Protein AF-A0A7C4FIQ8-F1 (afdb_monomer_lite)

pLDDT: mean 88.49, std 9.04, range [54.47, 97.31]

Radius of gyration: 36.63 Å; chains: 1; bounding box: 101×33×90 Å

Structure (mmCIF, N/CA/C/O backbone):
data_AF-A0A7C4FIQ8-F1
#
_entry.id   AF-A0A7C4FIQ8-F1
#
loop_
_atom_site.group_PDB
_atom_site.id
_atom_site.type_symbol
_atom_site.label_atom_id
_atom_site.label_alt_id
_atom_site.label_comp_id
_atom_site.label_asym_id
_atom_site.label_entity_id
_atom_site.label_seq_id
_atom_site.pdbx_PDB_ins_code
_atom_site.Cartn_x
_atom_site.Cartn_y
_atom_site.Cartn_z
_atom_site.occupancy
_atom_site.B_iso_or_equiv
_atom_site.auth_seq_id
_atom_site.auth_comp_id
_atom_site.auth_asym_id
_atom_site.auth_atom_id
_atom_site.pdbx_PDB_model_num
ATOM 1 N N . MET A 1 1 ? 82.466 5.456 -63.373 1.00 59.75 1 MET A N 1
ATOM 2 C CA . MET A 1 1 ? 81.126 5.002 -63.806 1.00 59.75 1 MET A CA 1
ATOM 3 C C . MET A 1 1 ? 80.548 3.978 -62.829 1.00 59.75 1 MET A C 1
ATOM 5 O O . MET A 1 1 ? 79.437 4.195 -62.375 1.00 59.75 1 MET A O 1
ATOM 9 N N . GLU A 1 2 ? 81.301 2.956 -62.400 1.00 67.25 2 GLU A N 1
ATOM 10 C CA . GLU A 1 2 ? 80.763 1.874 -61.543 1.00 67.25 2 GLU A CA 1
ATOM 11 C C . GLU A 1 2 ? 80.396 2.264 -60.096 1.00 67.25 2 GLU A C 1
ATOM 13 O O . GLU A 1 2 ? 79.396 1.792 -59.561 1.00 67.25 2 GLU A O 1
ATOM 18 N N . LEU A 1 3 ? 81.139 3.180 -59.464 1.00 71.50 3 LEU A N 1
ATOM 19 C CA . LEU A 1 3 ? 80.820 3.678 -58.113 1.00 71.50 3 LEU A CA 1
ATOM 20 C C . LEU A 1 3 ? 79.486 4.439 -58.065 1.00 71.50 3 LEU A C 1
ATOM 22 O O . LEU A 1 3 ? 78.728 4.313 -57.109 1.00 71.50 3 LEU A O 1
ATOM 26 N N . LEU A 1 4 ? 79.177 5.200 -59.116 1.00 76.44 4 LEU A N 1
ATOM 27 C CA . LEU A 1 4 ? 77.965 6.020 -59.203 1.00 76.44 4 LEU A CA 1
ATOM 28 C C . LEU A 1 4 ? 76.718 5.144 -59.386 1.00 76.44 4 LEU A C 1
ATOM 30 O O . LEU A 1 4 ? 75.696 5.395 -58.752 1.00 76.44 4 LEU A O 1
ATOM 34 N N . SER A 1 5 ? 76.828 4.062 -60.166 1.00 78.25 5 SER A N 1
ATOM 35 C CA . SER A 1 5 ? 75.778 3.043 -60.272 1.00 78.25 5 SER A CA 1
ATOM 36 C C . SER A 1 5 ? 75.563 2.271 -58.968 1.00 78.25 5 SER A C 1
ATOM 38 O O . SER A 1 5 ? 74.426 1.937 -58.650 1.00 78.25 5 SER A O 1
ATOM 40 N N . LEU A 1 6 ? 76.621 2.033 -58.185 1.00 82.75 6 LEU A N 1
ATOM 41 C CA . LEU A 1 6 ? 76.530 1.323 -56.905 1.00 82.75 6 LEU A CA 1
ATOM 42 C C . LEU A 1 6 ? 75.809 2.164 -55.840 1.00 82.75 6 LEU A C 1
ATOM 44 O O . LEU A 1 6 ? 74.923 1.660 -55.153 1.00 82.75 6 LEU A O 1
ATOM 48 N N . TRP A 1 7 ? 76.108 3.465 -55.766 1.00 85.62 7 TRP A N 1
ATOM 49 C CA . TRP A 1 7 ? 75.399 4.397 -54.882 1.00 85.62 7 TRP A CA 1
ATOM 50 C C . TRP A 1 7 ? 73.933 4.600 -55.284 1.00 85.62 7 TRP A C 1
ATOM 52 O O . TRP A 1 7 ? 73.063 4.621 -54.414 1.00 85.62 7 TRP A O 1
ATOM 62 N N . LEU A 1 8 ? 73.639 4.685 -56.586 1.00 84.19 8 LEU A N 1
ATOM 63 C CA . LEU A 1 8 ? 72.264 4.740 -57.095 1.00 84.19 8 LEU A CA 1
ATOM 64 C C . LEU A 1 8 ? 71.478 3.472 -56.753 1.00 84.19 8 LEU A C 1
ATOM 66 O O . LEU A 1 8 ? 70.349 3.570 -56.279 1.00 84.19 8 LEU A O 1
ATOM 70 N N . ALA A 1 9 ? 72.080 2.294 -56.931 1.00 82.12 9 ALA A N 1
ATOM 71 C CA . ALA A 1 9 ? 71.453 1.029 -56.565 1.00 82.12 9 ALA A CA 1
ATOM 72 C C . ALA A 1 9 ? 71.163 0.956 -55.056 1.00 82.12 9 ALA A C 1
ATOM 74 O O . ALA A 1 9 ? 70.063 0.574 -54.659 1.00 82.12 9 ALA A O 1
ATOM 75 N N . LEU A 1 10 ? 72.104 1.391 -54.211 1.00 83.88 10 LEU A N 1
ATOM 76 C CA . LEU A 1 10 ? 71.935 1.387 -52.757 1.00 83.88 10 LEU A CA 1
ATOM 77 C C . LEU A 1 10 ? 70.830 2.354 -52.299 1.00 83.88 10 LEU A C 1
ATOM 79 O O . LEU A 1 10 ? 70.000 1.998 -51.463 1.00 83.88 10 LEU A O 1
ATOM 83 N N . ALA A 1 11 ? 70.773 3.553 -52.888 1.00 82.50 11 ALA A N 1
ATOM 84 C CA . ALA A 1 11 ? 69.724 4.533 -52.616 1.00 82.50 11 ALA A CA 1
ATOM 85 C C . ALA A 1 11 ? 68.336 4.024 -53.040 1.00 82.50 11 ALA A C 1
ATOM 87 O O . ALA A 1 11 ? 67.354 4.231 -52.327 1.00 82.50 11 ALA A O 1
ATOM 88 N N . LEU A 1 12 ? 68.255 3.314 -54.169 1.00 83.44 12 LEU A N 1
ATOM 89 C CA . LEU A 1 12 ? 67.002 2.758 -54.679 1.00 83.44 12 LEU A CA 1
ATOM 90 C C . LEU A 1 12 ? 66.492 1.607 -53.797 1.00 83.44 12 LEU A C 1
ATOM 92 O O . LEU A 1 12 ? 65.303 1.549 -53.486 1.00 83.44 12 LEU A O 1
ATOM 96 N N . VAL A 1 13 ? 67.391 0.744 -53.314 1.00 81.25 13 VAL A N 1
ATOM 97 C CA . VAL A 1 13 ? 67.058 -0.320 -52.350 1.00 81.25 13 VAL A CA 1
ATOM 98 C C . VAL A 1 13 ? 66.611 0.267 -51.008 1.00 81.25 13 VAL A C 1
ATOM 100 O O . VAL A 1 13 ? 65.602 -0.174 -50.458 1.00 81.25 13 VAL A O 1
ATOM 103 N N . ALA A 1 14 ? 67.293 1.301 -50.503 1.00 78.88 14 ALA A N 1
ATOM 104 C CA . ALA A 1 14 ? 66.898 1.982 -49.269 1.00 78.88 14 ALA A CA 1
ATOM 105 C C . ALA A 1 14 ? 65.517 2.657 -49.393 1.00 78.88 14 ALA A C 1
ATOM 107 O O . ALA A 1 14 ? 64.686 2.553 -48.487 1.00 78.88 14 ALA A O 1
ATOM 108 N N . ALA A 1 15 ? 65.232 3.293 -50.535 1.00 76.69 15 ALA A N 1
ATOM 109 C CA . ALA A 1 15 ? 63.932 3.902 -50.810 1.00 76.69 15 ALA A CA 1
ATOM 110 C C . ALA A 1 15 ? 62.803 2.858 -50.893 1.00 76.69 15 ALA A C 1
ATOM 112 O O . ALA A 1 15 ? 61.722 3.073 -50.339 1.00 76.69 15 ALA A O 1
ATOM 113 N N . LEU A 1 16 ? 63.059 1.707 -51.525 1.00 75.19 16 LEU A N 1
ATOM 114 C CA . LEU A 1 16 ? 62.105 0.595 -51.592 1.00 75.19 16 LEU A CA 1
ATOM 115 C C . LEU A 1 16 ? 61.852 -0.036 -50.214 1.00 75.19 16 LEU A C 1
ATOM 117 O O . LEU A 1 16 ? 60.702 -0.335 -49.889 1.00 75.19 16 LEU A O 1
ATOM 121 N N . GLY A 1 17 ? 62.889 -0.176 -49.381 1.00 75.06 17 GLY A N 1
ATOM 122 C CA . GLY A 1 17 ? 62.763 -0.665 -48.004 1.00 75.06 17 GLY A CA 1
ATOM 123 C C . GLY A 1 17 ? 61.869 0.230 -47.140 1.00 75.06 17 GLY A C 1
ATOM 124 O O . GLY A 1 17 ? 60.917 -0.248 -46.521 1.00 75.06 17 GLY A O 1
ATOM 125 N N . LEU A 1 18 ? 62.094 1.549 -47.179 1.00 72.50 18 LEU A N 1
ATOM 126 C CA . LEU A 1 18 ? 61.282 2.527 -46.442 1.00 72.50 18 LEU A CA 1
ATOM 127 C C . LEU A 1 18 ? 59.826 2.586 -46.933 1.00 72.50 18 LEU A C 1
ATOM 129 O O . LEU A 1 18 ? 58.900 2.758 -46.135 1.00 72.50 18 LEU A O 1
ATOM 133 N N . ALA A 1 19 ? 59.597 2.428 -48.240 1.00 71.81 19 ALA A N 1
ATOM 134 C CA . ALA A 1 19 ? 58.250 2.364 -48.804 1.00 71.81 19 ALA A CA 1
ATOM 135 C C . ALA A 1 19 ? 57.501 1.091 -48.367 1.00 71.81 19 ALA A C 1
ATOM 137 O O . ALA A 1 19 ? 56.308 1.152 -48.049 1.00 71.81 19 ALA A O 1
ATOM 138 N N . ALA A 1 20 ? 58.198 -0.047 -48.291 1.00 72.00 20 ALA A N 1
ATOM 139 C CA . ALA A 1 20 ? 57.626 -1.318 -47.854 1.00 72.00 20 ALA A CA 1
ATOM 140 C C . ALA A 1 20 ? 57.223 -1.300 -46.368 1.00 72.00 20 ALA A C 1
ATOM 142 O O . ALA A 1 20 ? 56.116 -1.730 -46.030 1.00 72.00 20 ALA A O 1
ATOM 143 N N . GLU A 1 21 ? 58.059 -0.742 -45.486 1.00 71.75 21 GLU A N 1
ATOM 144 C CA . GLU A 1 21 ? 57.739 -0.609 -44.057 1.00 71.75 21 GLU A CA 1
ATOM 145 C C . GLU A 1 21 ? 56.546 0.320 -43.811 1.00 71.75 21 GLU A C 1
ATOM 147 O O . GLU A 1 21 ? 55.636 -0.021 -43.048 1.00 71.75 21 GLU A O 1
ATOM 152 N N . ARG A 1 22 ? 56.487 1.459 -44.515 1.00 71.56 22 ARG A N 1
ATOM 153 C CA . ARG A 1 22 ? 55.342 2.382 -44.444 1.00 71.56 22 ARG A CA 1
ATOM 154 C C . ARG A 1 22 ? 54.054 1.735 -44.952 1.00 71.56 22 ARG A C 1
ATOM 156 O O . ARG A 1 22 ? 53.005 1.897 -44.329 1.00 71.56 22 ARG A O 1
ATOM 163 N N . GLY A 1 23 ? 54.129 0.949 -46.027 1.00 76.25 23 GLY A N 1
ATOM 164 C CA . GLY A 1 23 ? 52.995 0.181 -46.543 1.00 76.25 23 GLY A CA 1
ATOM 165 C C . GLY A 1 23 ? 52.504 -0.896 -45.567 1.00 76.25 23 GLY A C 1
ATOM 166 O O . GLY A 1 23 ? 51.297 -1.057 -45.371 1.00 76.25 23 GLY A O 1
ATOM 167 N N . ALA A 1 24 ? 53.419 -1.609 -44.905 1.00 73.56 24 ALA A N 1
ATOM 168 C CA . ALA A 1 24 ? 53.079 -2.619 -43.904 1.00 73.56 24 ALA A CA 1
ATOM 169 C C . ALA A 1 24 ? 52.470 -1.999 -42.633 1.00 73.56 24 ALA A C 1
ATOM 171 O O . ALA A 1 24 ? 51.472 -2.513 -42.115 1.00 73.56 24 ALA A O 1
ATOM 172 N N . ALA A 1 25 ? 53.015 -0.874 -42.160 1.00 75.25 25 ALA A N 1
ATOM 173 C CA . ALA A 1 25 ? 52.487 -0.124 -41.023 1.00 75.25 25 ALA A CA 1
ATOM 174 C C . ALA A 1 25 ? 51.084 0.436 -41.306 1.00 75.25 25 ALA A C 1
ATOM 176 O O . ALA A 1 25 ? 50.183 0.265 -40.483 1.00 75.25 25 ALA A O 1
ATOM 177 N N . ALA A 1 26 ? 50.859 1.006 -42.495 1.00 76.31 26 ALA A N 1
ATOM 178 C CA . ALA A 1 26 ? 49.547 1.498 -42.916 1.00 76.31 26 ALA A CA 1
ATOM 179 C C . ALA A 1 26 ? 48.495 0.377 -42.963 1.00 76.31 26 ALA A C 1
ATOM 181 O O . ALA A 1 26 ? 47.374 0.554 -42.483 1.00 76.31 26 ALA A O 1
ATOM 182 N N . ARG A 1 27 ? 48.861 -0.816 -43.455 1.00 74.19 27 ARG A N 1
ATOM 183 C CA . ARG A 1 27 ? 47.963 -1.984 -43.446 1.00 74.19 27 ARG A CA 1
ATOM 184 C C . ARG A 1 27 ? 47.624 -2.435 -42.025 1.00 74.19 27 ARG A C 1
ATOM 186 O O . ARG A 1 27 ? 46.454 -2.684 -41.744 1.00 74.19 27 ARG A O 1
ATOM 193 N N . ARG A 1 28 ? 48.603 -2.500 -41.117 1.00 78.69 28 ARG A N 1
ATOM 194 C CA . ARG A 1 28 ? 48.365 -2.856 -39.704 1.00 78.69 28 ARG A CA 1
ATOM 195 C C . ARG A 1 28 ? 47.461 -1.842 -39.000 1.00 78.69 28 ARG A C 1
ATOM 197 O O . ARG A 1 28 ? 46.539 -2.252 -38.302 1.00 78.69 28 ARG A O 1
ATOM 204 N N . LEU A 1 29 ? 47.675 -0.545 -39.231 1.00 80.31 29 LEU A N 1
ATOM 205 C CA . LEU A 1 29 ? 46.809 0.513 -38.701 1.00 80.31 29 LEU A CA 1
ATOM 206 C C . LEU A 1 29 ? 45.388 0.424 -39.260 1.00 80.31 29 LEU A C 1
ATOM 208 O O . LEU A 1 29 ? 44.435 0.542 -38.501 1.00 80.31 29 LEU A O 1
ATOM 212 N N . SER A 1 30 ? 45.232 0.155 -40.560 1.00 82.44 30 SER A N 1
ATOM 213 C CA . SER A 1 30 ? 43.906 0.005 -41.171 1.00 82.44 30 SER A CA 1
ATOM 214 C C . SER A 1 30 ? 43.128 -1.200 -40.630 1.00 82.44 30 SER A C 1
ATOM 216 O O . SER A 1 30 ? 41.917 -1.104 -40.461 1.00 82.44 30 SER A O 1
ATOM 218 N N . ARG A 1 31 ? 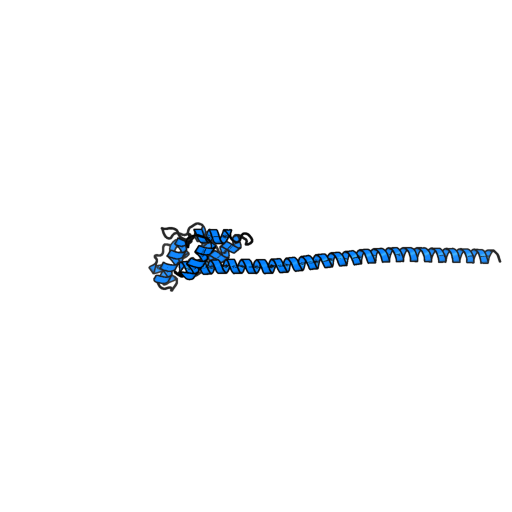43.812 -2.308 -40.300 1.00 82.25 31 ARG A N 1
ATOM 219 C CA . ARG A 1 31 ? 43.190 -3.477 -39.657 1.00 82.25 31 ARG A CA 1
ATOM 220 C C . ARG A 1 31 ? 42.733 -3.167 -38.238 1.00 82.25 31 ARG A C 1
ATOM 222 O O . ARG A 1 31 ? 41.565 -3.364 -37.947 1.00 82.25 31 ARG A O 1
ATOM 229 N N . ARG A 1 32 ? 43.604 -2.575 -37.413 1.00 81.19 32 ARG A N 1
ATOM 230 C CA . ARG A 1 32 ? 43.242 -2.150 -36.049 1.00 81.19 32 ARG A CA 1
ATOM 231 C C . ARG A 1 32 ? 42.110 -1.131 -36.038 1.00 81.19 32 ARG A C 1
ATOM 233 O O . ARG A 1 32 ? 41.256 -1.182 -35.168 1.00 81.19 32 ARG A O 1
ATOM 240 N N . LYS A 1 33 ? 42.092 -0.211 -37.008 1.00 87.00 33 LYS A N 1
ATOM 241 C CA . LYS A 1 33 ? 40.998 0.751 -37.157 1.00 87.00 33 LYS A CA 1
ATOM 242 C C . LYS A 1 33 ? 39.673 0.039 -37.441 1.00 87.00 33 LYS A C 1
ATOM 244 O O . LYS A 1 33 ? 38.686 0.381 -36.813 1.00 87.00 33 LYS A O 1
ATOM 249 N N . ARG A 1 34 ? 39.668 -0.960 -38.331 1.00 86.81 34 ARG A N 1
ATOM 250 C CA . ARG A 1 34 ? 38.469 -1.765 -38.615 1.00 86.81 34 ARG A CA 1
ATOM 251 C C . ARG A 1 34 ? 38.024 -2.596 -37.415 1.00 86.81 34 ARG A C 1
ATOM 253 O O . ARG A 1 34 ? 36.845 -2.583 -37.109 1.00 86.81 34 ARG A O 1
ATOM 260 N N . GLU A 1 35 ? 38.952 -3.252 -36.721 1.00 89.62 35 GLU A N 1
ATOM 261 C CA . GLU A 1 35 ? 38.654 -4.013 -35.496 1.00 89.62 35 GLU A CA 1
ATOM 262 C C . GLU A 1 35 ? 38.021 -3.109 -34.426 1.00 89.62 35 GLU A C 1
ATOM 264 O O . GLU A 1 35 ? 36.985 -3.445 -33.865 1.00 89.62 35 GLU A O 1
ATOM 269 N N . LEU A 1 36 ? 38.578 -1.912 -34.214 1.00 85.62 36 LEU A N 1
ATOM 270 C CA . LEU A 1 36 ? 38.017 -0.932 -33.282 1.00 85.62 36 LEU A CA 1
ATOM 271 C C . LEU A 1 36 ? 36.657 -0.386 -33.741 1.00 85.62 36 LEU A C 1
ATOM 273 O O . LEU A 1 36 ? 35.780 -0.169 -32.912 1.00 85.62 36 LEU A O 1
ATOM 277 N N . GLU A 1 37 ? 36.458 -0.152 -35.040 1.00 90.06 37 GLU A N 1
ATOM 278 C CA . GLU A 1 37 ? 35.159 0.267 -35.585 1.00 90.06 37 GLU A CA 1
ATOM 279 C C . GLU A 1 37 ? 34.093 -0.830 -35.414 1.00 90.06 37 GLU A C 1
ATOM 281 O O . GLU A 1 37 ? 32.947 -0.520 -35.087 1.00 90.06 37 GLU A O 1
ATOM 286 N N . GLU A 1 38 ? 34.465 -2.101 -35.581 1.00 91.06 38 GLU A N 1
ATOM 287 C CA . GLU A 1 38 ? 33.591 -3.253 -35.341 1.00 91.06 38 GLU A CA 1
ATOM 288 C C . GLU A 1 38 ? 33.256 -3.416 -33.852 1.00 91.06 38 GLU A C 1
ATOM 290 O O . GLU A 1 38 ? 32.088 -3.605 -33.516 1.00 91.06 38 GLU A O 1
ATOM 295 N N . GLU A 1 39 ? 34.232 -3.266 -32.953 1.00 87.75 39 GLU A N 1
ATOM 296 C CA . GLU A 1 39 ? 34.000 -3.300 -31.503 1.00 87.75 39 GLU A CA 1
ATOM 297 C C . GLU A 1 39 ? 33.101 -2.154 -31.036 1.00 87.75 39 GLU A C 1
ATOM 299 O O . GLU A 1 39 ? 32.156 -2.382 -30.282 1.00 87.75 39 GLU A O 1
ATOM 304 N N . VAL A 1 40 ? 33.344 -0.926 -31.507 1.00 87.44 40 VAL A N 1
ATOM 305 C CA . VAL A 1 40 ? 32.489 0.226 -31.185 1.00 87.44 40 VAL A CA 1
ATOM 306 C C . VAL A 1 40 ? 31.070 -0.017 -31.682 1.00 87.44 40 VAL A C 1
ATOM 308 O O . VAL A 1 40 ? 30.119 0.236 -30.945 1.00 87.44 40 VAL A O 1
ATOM 311 N N . ARG A 1 41 ? 30.909 -0.557 -32.894 1.00 89.62 41 ARG A N 1
ATOM 312 C CA . ARG A 1 41 ? 29.590 -0.879 -33.440 1.00 89.62 41 ARG A CA 1
ATOM 313 C C . ARG A 1 41 ? 28.880 -1.956 -32.618 1.00 89.62 41 ARG A C 1
ATOM 315 O O . ARG A 1 41 ? 27.724 -1.760 -32.256 1.00 89.62 41 ARG A O 1
ATOM 322 N N . ALA A 1 42 ? 29.573 -3.035 -32.260 1.00 89.38 42 ALA A N 1
ATOM 323 C CA . ALA A 1 42 ? 29.020 -4.098 -31.424 1.00 89.38 42 ALA A CA 1
ATOM 324 C C . ALA A 1 42 ? 28.626 -3.589 -30.026 1.00 89.38 42 ALA A C 1
ATOM 326 O O . ALA A 1 42 ? 27.556 -3.924 -29.518 1.00 89.38 42 ALA A O 1
ATOM 327 N N . LEU A 1 43 ? 29.455 -2.737 -29.415 1.00 84.88 43 LEU A N 1
ATOM 328 C CA . LEU A 1 43 ? 29.161 -2.116 -28.122 1.00 84.88 43 LEU A CA 1
ATOM 329 C C . LEU A 1 43 ? 27.981 -1.142 -28.207 1.00 84.88 43 LEU A C 1
ATOM 331 O O . LEU A 1 43 ? 27.154 -1.118 -27.296 1.00 84.88 43 LEU A O 1
ATOM 335 N N . SER A 1 44 ? 27.868 -0.366 -29.286 1.00 85.88 44 SER A N 1
ATOM 336 C CA . SER A 1 44 ? 26.716 0.508 -29.525 1.00 85.88 44 SER A CA 1
ATOM 337 C C . SER A 1 44 ? 25.423 -0.288 -29.687 1.00 85.88 44 SER A C 1
ATOM 339 O O . SER A 1 44 ? 24.439 0.046 -29.032 1.00 85.88 44 SER A O 1
ATOM 341 N N . GLU A 1 45 ? 25.435 -1.368 -30.471 1.00 88.12 45 GLU A N 1
ATOM 342 C CA . GLU A 1 45 ? 24.277 -2.254 -30.651 1.00 88.12 45 GLU A CA 1
ATOM 343 C C . GLU A 1 45 ? 23.871 -2.917 -29.320 1.00 88.12 45 GLU A C 1
ATOM 345 O O . GLU A 1 45 ? 22.694 -2.922 -28.954 1.00 88.12 45 GLU A O 1
ATOM 350 N N . MET A 1 46 ? 24.838 -3.393 -28.525 1.00 83.12 46 MET A N 1
ATOM 351 C CA . MET A 1 46 ? 24.568 -3.926 -27.183 1.00 83.12 46 MET A CA 1
ATOM 352 C C . MET A 1 46 ? 23.983 -2.873 -26.236 1.00 83.12 46 MET A C 1
ATOM 354 O O . MET A 1 46 ? 23.062 -3.174 -25.474 1.00 83.12 46 MET A O 1
ATOM 358 N N . ASN A 1 47 ? 24.501 -1.645 -26.265 1.00 80.06 47 ASN A N 1
ATOM 359 C CA . ASN A 1 47 ? 24.014 -0.566 -25.412 1.00 80.06 47 ASN A CA 1
ATOM 360 C C . ASN A 1 47 ? 22.587 -0.146 -25.801 1.00 80.06 47 ASN A C 1
ATOM 362 O O . ASN A 1 47 ? 21.740 0.049 -24.931 1.00 80.06 47 ASN A O 1
ATOM 366 N N . GLU A 1 48 ? 22.281 -0.090 -27.097 1.00 85.31 48 GLU A N 1
ATOM 367 C CA . GLU A 1 48 ? 20.934 0.192 -27.599 1.00 85.31 48 GLU A CA 1
ATOM 368 C C . GLU A 1 48 ? 19.940 -0.905 -27.185 1.00 85.31 48 GLU A C 1
ATOM 370 O O . GLU A 1 48 ? 18.882 -0.605 -26.627 1.00 85.31 48 GLU A O 1
ATOM 375 N N . MET A 1 49 ? 20.324 -2.181 -27.310 1.00 84.19 49 MET A N 1
ATOM 376 C CA . MET A 1 49 ? 19.522 -3.309 -26.821 1.00 84.19 49 MET A CA 1
ATOM 377 C C . MET A 1 49 ? 19.299 -3.266 -25.302 1.00 84.19 49 MET A C 1
ATOM 379 O O . MET A 1 49 ? 18.206 -3.577 -24.818 1.00 84.19 49 MET A O 1
ATOM 383 N N . LEU A 1 50 ? 20.319 -2.910 -24.517 1.00 77.00 50 LEU A N 1
ATOM 384 C CA . LEU A 1 50 ? 20.193 -2.771 -23.063 1.00 77.00 50 LEU A CA 1
ATOM 385 C C . LEU A 1 50 ? 19.281 -1.600 -22.694 1.00 77.00 50 LEU A C 1
ATOM 387 O O . LEU A 1 50 ? 18.416 -1.756 -21.833 1.00 77.00 50 LEU A O 1
ATOM 391 N N . SER A 1 51 ? 19.428 -0.463 -23.372 1.00 75.88 51 SER A N 1
ATOM 392 C CA . SER A 1 51 ? 18.595 0.725 -23.183 1.00 75.88 51 SER A CA 1
ATOM 393 C C . SER A 1 51 ? 17.123 0.442 -23.499 1.00 75.88 51 SER A C 1
ATOM 395 O O . SER A 1 51 ? 16.230 0.779 -22.713 1.00 75.88 51 SER A O 1
ATOM 397 N N . GLU A 1 52 ? 16.850 -0.276 -24.590 1.00 80.75 52 GLU A N 1
ATOM 398 C CA . GLU A 1 52 ? 15.493 -0.670 -24.962 1.00 80.75 52 GLU A CA 1
ATOM 399 C C . GLU A 1 52 ? 14.889 -1.647 -23.938 1.00 80.75 52 GLU A C 1
ATOM 401 O O . GLU A 1 52 ? 13.742 -1.493 -23.505 1.00 80.75 52 GLU A O 1
ATOM 406 N N . ASN A 1 53 ? 15.674 -2.626 -23.478 1.00 72.25 53 ASN A N 1
ATOM 407 C CA . ASN A 1 53 ? 15.237 -3.568 -22.448 1.00 72.25 53 ASN A CA 1
ATOM 408 C C . ASN A 1 53 ? 14.983 -2.888 -21.097 1.00 72.25 53 ASN A C 1
ATOM 410 O O . ASN A 1 53 ? 14.005 -3.222 -20.421 1.00 72.25 53 ASN A O 1
ATOM 414 N N . LEU A 1 54 ? 15.819 -1.922 -20.710 1.00 68.25 54 LEU A N 1
ATOM 415 C CA . LEU A 1 54 ? 15.618 -1.109 -19.512 1.00 68.25 54 LEU A CA 1
ATOM 416 C C . LEU A 1 54 ? 14.341 -0.278 -19.629 1.00 68.25 54 LEU A C 1
ATOM 418 O O . LEU A 1 54 ? 13.507 -0.341 -18.731 1.00 68.25 54 LEU A O 1
ATOM 422 N N . SER A 1 55 ? 14.127 0.394 -20.759 1.00 67.75 55 SER A N 1
ATOM 423 C CA . SER A 1 55 ? 12.919 1.187 -21.022 1.00 67.75 55 SER A CA 1
ATOM 424 C C . SER A 1 55 ? 11.647 0.339 -20.925 1.00 67.75 55 SER A C 1
ATOM 426 O O . SER A 1 55 ? 10.699 0.690 -20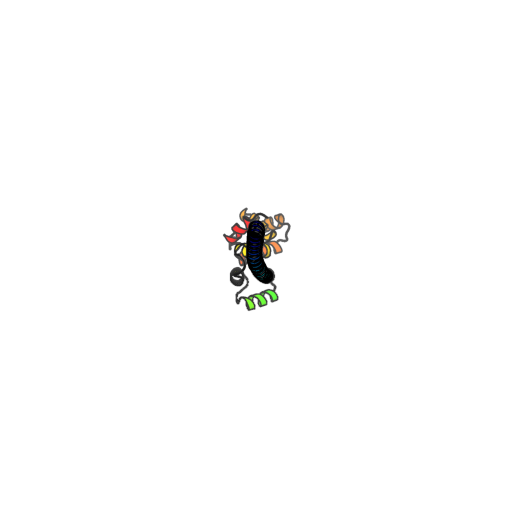.219 1.00 67.75 55 SER A O 1
ATOM 428 N N . ARG A 1 56 ? 11.641 -0.850 -21.546 1.00 70.88 56 ARG A N 1
ATOM 429 C CA . ARG A 1 56 ? 10.518 -1.800 -21.449 1.00 70.88 56 ARG A CA 1
ATOM 430 C C . ARG A 1 56 ? 10.307 -2.308 -20.020 1.00 70.88 56 ARG A C 1
ATOM 432 O O . ARG A 1 56 ? 9.165 -2.502 -19.600 1.00 70.88 56 ARG A O 1
ATOM 439 N N . LYS A 1 57 ? 11.384 -2.552 -19.268 1.00 69.12 57 LYS A N 1
ATOM 440 C CA . LYS A 1 57 ? 11.317 -3.018 -17.874 1.00 69.12 57 LYS A CA 1
ATOM 441 C C . LYS A 1 57 ? 10.776 -1.932 -16.942 1.00 69.12 57 LYS A C 1
ATOM 443 O O . LYS A 1 57 ? 9.948 -2.251 -16.092 1.00 69.12 57 LYS A O 1
ATOM 448 N N . VAL A 1 58 ? 11.188 -0.679 -17.132 1.00 66.88 58 VAL A N 1
ATOM 449 C CA . VAL A 1 58 ? 10.681 0.484 -16.388 1.00 66.88 58 VAL A CA 1
ATOM 450 C C . VAL A 1 58 ? 9.184 0.661 -16.644 1.00 66.88 58 VAL A C 1
ATOM 452 O O . VAL A 1 58 ? 8.412 0.624 -15.689 1.00 66.88 58 VAL A O 1
ATOM 455 N N . GLY A 1 59 ? 8.745 0.688 -17.908 1.00 68.69 59 GLY A N 1
ATOM 456 C CA . GLY A 1 59 ? 7.317 0.822 -18.233 1.00 68.69 59 GLY A CA 1
ATOM 457 C C . GLY A 1 59 ? 6.447 -0.321 -17.685 1.00 68.69 59 GLY A C 1
ATOM 458 O O . GLY A 1 59 ? 5.341 -0.097 -17.194 1.00 68.69 59 GLY A O 1
ATOM 459 N N . ARG A 1 60 ? 6.954 -1.565 -17.681 1.00 71.50 60 ARG A N 1
ATOM 460 C CA . ARG A 1 60 ? 6.261 -2.696 -17.030 1.00 71.50 60 ARG A CA 1
ATOM 461 C C . ARG A 1 60 ? 6.192 -2.539 -15.510 1.00 71.50 60 ARG A C 1
ATOM 463 O O . ARG A 1 60 ? 5.168 -2.872 -14.920 1.00 71.50 60 ARG A O 1
ATOM 470 N N . SER A 1 61 ? 7.257 -2.047 -14.880 1.00 72.75 61 SER A N 1
ATOM 471 C CA . SER A 1 61 ? 7.299 -1.818 -13.432 1.00 72.75 61 SER A CA 1
ATOM 472 C C . SER A 1 61 ? 6.302 -0.745 -12.994 1.00 72.75 61 SER A C 1
ATOM 474 O O . SER A 1 61 ? 5.629 -0.923 -11.980 1.00 72.75 61 SER A O 1
ATOM 476 N N . GLU A 1 62 ? 6.160 0.333 -13.768 1.00 79.06 62 GLU A N 1
ATOM 477 C CA . GLU A 1 62 ? 5.165 1.384 -13.518 1.00 79.06 62 GLU A CA 1
ATOM 478 C C . GLU A 1 62 ? 3.733 0.849 -13.622 1.00 79.06 62 GLU A C 1
ATOM 480 O O . GLU A 1 62 ? 2.908 1.113 -12.747 1.00 79.06 62 GLU A O 1
ATOM 485 N N . GLY A 1 63 ? 3.448 0.024 -14.636 1.00 87.38 63 GLY A N 1
ATOM 486 C CA . GLY A 1 63 ? 2.140 -0.618 -14.785 1.00 87.38 63 GLY A CA 1
ATOM 487 C C . GLY A 1 63 ? 1.783 -1.522 -13.600 1.00 87.38 63 GLY A C 1
ATOM 488 O O . GLY A 1 63 ? 0.668 -1.460 -13.082 1.00 87.38 63 GLY A O 1
ATOM 489 N N . VAL A 1 64 ? 2.747 -2.317 -13.126 1.00 91.06 64 VAL A N 1
ATOM 490 C CA . VAL A 1 64 ? 2.566 -3.192 -11.958 1.00 91.06 64 VAL A CA 1
ATOM 491 C C . VAL A 1 64 ? 2.340 -2.385 -10.678 1.00 91.06 64 VAL A C 1
ATOM 493 O O . VAL A 1 64 ? 1.458 -2.718 -9.885 1.00 91.06 64 VAL A O 1
ATOM 496 N N . LEU A 1 65 ? 3.109 -1.313 -10.477 1.00 91.25 65 LEU A N 1
ATOM 497 C CA . LEU A 1 65 ? 2.947 -0.417 -9.336 1.00 91.25 65 LEU A CA 1
ATOM 498 C C . LEU A 1 65 ? 1.559 0.238 -9.330 1.00 91.25 65 LEU A C 1
ATOM 500 O O . LEU A 1 65 ? 0.886 0.244 -8.299 1.00 91.25 65 LEU A O 1
ATOM 504 N N . ALA A 1 66 ? 1.108 0.737 -10.481 1.00 92.19 66 ALA A N 1
ATOM 505 C CA . ALA A 1 66 ? -0.204 1.359 -10.622 1.00 92.19 66 ALA A CA 1
ATOM 506 C C . ALA A 1 66 ? -1.348 0.372 -10.338 1.00 92.19 66 ALA A C 1
ATOM 508 O O . ALA A 1 66 ? -2.336 0.736 -9.699 1.00 92.19 66 ALA A O 1
ATOM 509 N N . GLU A 1 67 ? -1.226 -0.884 -10.780 1.00 95.12 67 GLU A N 1
ATOM 510 C CA . GLU A 1 67 ? -2.228 -1.912 -10.485 1.00 95.12 67 GLU A CA 1
ATOM 511 C C . GLU A 1 67 ? -2.267 -2.258 -8.991 1.00 95.12 67 GLU A C 1
ATOM 513 O O . GLU A 1 67 ? -3.349 -2.341 -8.405 1.00 95.12 67 GLU A O 1
ATOM 518 N N . PHE A 1 68 ? -1.098 -2.377 -8.356 1.00 96.44 68 PHE A N 1
ATOM 519 C CA . PHE A 1 68 ? -0.988 -2.604 -6.917 1.00 96.44 68 PHE A CA 1
ATOM 520 C C . PHE A 1 68 ? -1.641 -1.478 -6.104 1.00 96.44 68 PHE A C 1
ATOM 522 O O . PHE A 1 68 ? -2.484 -1.753 -5.249 1.00 96.44 68 PHE A O 1
ATOM 529 N N . VAL A 1 69 ? -1.320 -0.216 -6.409 1.00 96.31 69 VAL A N 1
ATOM 530 C CA . VAL A 1 69 ? -1.933 0.961 -5.767 1.00 96.31 69 VAL A CA 1
ATOM 531 C C . VAL A 1 69 ? -3.450 0.944 -5.947 1.00 96.31 69 VAL A C 1
ATOM 533 O O . VAL A 1 69 ? -4.191 1.095 -4.977 1.00 96.31 69 VAL A O 1
ATOM 536 N N . ARG A 1 70 ? -3.929 0.660 -7.161 1.00 96.81 70 ARG A N 1
ATOM 537 C CA . ARG A 1 70 ? -5.365 0.585 -7.453 1.00 96.81 70 ARG A CA 1
ATOM 538 C C . ARG A 1 70 ? -6.071 -0.496 -6.632 1.00 96.81 70 ARG A C 1
ATOM 540 O O . ARG A 1 70 ? -7.217 -0.307 -6.226 1.00 96.81 70 ARG A O 1
ATOM 547 N N . ASP A 1 71 ? -5.424 -1.629 -6.375 1.00 97.19 71 ASP A N 1
ATOM 548 C CA . ASP A 1 71 ? -6.002 -2.673 -5.526 1.00 97.19 71 ASP A CA 1
ATOM 549 C C . ASP A 1 71 ? -6.013 -2.290 -4.041 1.00 97.19 71 ASP A C 1
ATOM 551 O O . ASP A 1 71 ? -6.989 -2.600 -3.355 1.00 97.19 71 ASP A O 1
ATOM 555 N N . LEU A 1 72 ? -5.013 -1.544 -3.557 1.00 97.31 72 LEU A N 1
ATOM 556 C CA . LEU A 1 72 ? -5.038 -0.953 -2.212 1.00 97.31 72 LEU A CA 1
ATOM 557 C C . LEU A 1 72 ? -6.161 0.087 -2.064 1.00 97.31 72 LEU A C 1
ATOM 559 O O . LEU A 1 72 ? -6.897 0.072 -1.078 1.00 97.31 72 LEU A O 1
ATOM 563 N N . GLU A 1 73 ? -6.363 0.949 -3.059 1.00 96.56 73 GLU A N 1
ATOM 564 C CA . GLU A 1 73 ? -7.457 1.929 -3.063 1.00 96.56 73 GLU A CA 1
ATOM 565 C C . GLU A 1 73 ? -8.836 1.264 -3.106 1.00 96.56 73 GLU A C 1
ATOM 567 O O . GLU A 1 73 ? -9.767 1.678 -2.403 1.00 96.56 73 GLU A O 1
ATOM 572 N N . ARG A 1 74 ? -8.974 0.198 -3.904 1.00 97.00 74 ARG A N 1
ATOM 573 C CA . ARG A 1 74 ? -10.183 -0.632 -3.918 1.00 97.00 74 ARG A CA 1
ATOM 574 C C . ARG A 1 74 ? -10.400 -1.283 -2.566 1.00 97.00 74 ARG A C 1
ATOM 576 O O . ARG A 1 74 ? -11.542 -1.324 -2.121 1.00 97.00 74 ARG A O 1
ATOM 583 N N . LEU A 1 75 ? -9.342 -1.762 -1.911 1.00 96.62 75 LEU A N 1
ATOM 584 C CA . LEU A 1 75 ? -9.442 -2.372 -0.589 1.00 96.62 75 LEU A CA 1
ATOM 585 C C . LEU A 1 75 ? -9.934 -1.342 0.427 1.00 96.62 75 LEU A C 1
ATOM 587 O O . LEU A 1 75 ? -10.917 -1.591 1.119 1.00 96.62 75 LEU A O 1
ATOM 591 N N . ARG A 1 76 ? -9.330 -0.149 0.449 1.00 94.38 76 ARG A N 1
ATOM 592 C CA . ARG A 1 76 ? -9.768 0.977 1.286 1.00 94.38 76 ARG A CA 1
ATOM 593 C C . ARG A 1 76 ? -11.249 1.298 1.083 1.00 94.38 76 ARG A C 1
ATOM 595 O O . ARG A 1 76 ? -11.997 1.442 2.048 1.00 94.38 76 ARG A O 1
ATOM 602 N N . THR A 1 77 ? -11.667 1.386 -0.176 1.00 94.19 77 THR A N 1
ATOM 603 C CA . THR A 1 77 ? -13.042 1.727 -0.566 1.00 94.19 77 THR A CA 1
ATOM 604 C C . THR A 1 77 ? -14.029 0.598 -0.250 1.00 94.19 77 THR A C 1
ATOM 606 O O . THR A 1 77 ? -15.153 0.861 0.173 1.00 94.19 77 THR A O 1
ATOM 609 N N . ALA A 1 78 ? -13.616 -0.663 -0.385 1.00 95.12 78 ALA A N 1
ATOM 610 C CA . ALA A 1 78 ? -14.415 -1.822 0.004 1.00 95.12 78 ALA A CA 1
ATOM 611 C C . ALA A 1 78 ? -14.632 -1.870 1.524 1.00 95.12 78 ALA A C 1
ATOM 613 O O . ALA A 1 78 ? -15.755 -2.078 1.969 1.00 95.12 78 ALA A O 1
ATOM 614 N N . ILE A 1 79 ? -13.597 -1.585 2.325 1.00 93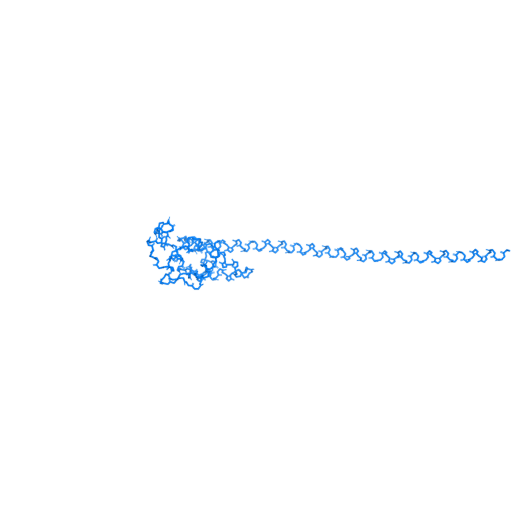.44 79 ILE A N 1
ATOM 615 C CA . ILE A 1 79 ? -13.716 -1.506 3.793 1.00 93.44 79 ILE A CA 1
ATOM 616 C C . ILE A 1 79 ? -14.657 -0.374 4.218 1.00 93.44 79 ILE A C 1
ATOM 618 O O . ILE A 1 79 ? -15.376 -0.502 5.204 1.00 93.44 79 ILE A O 1
ATOM 622 N N . ALA A 1 80 ? -14.689 0.720 3.455 1.00 89.88 80 ALA A N 1
ATOM 623 C CA . ALA A 1 80 ? -15.646 1.805 3.654 1.00 89.88 80 ALA A CA 1
ATOM 624 C C . ALA A 1 80 ? -17.095 1.442 3.249 1.00 89.88 80 ALA A C 1
ATOM 626 O O . ALA A 1 80 ? -17.982 2.278 3.394 1.00 89.88 80 ALA A O 1
ATOM 627 N N . GLY A 1 81 ? -17.350 0.221 2.761 1.00 91.44 81 GLY A N 1
ATOM 628 C CA . GLY A 1 81 ? -18.689 -0.290 2.447 1.00 91.44 81 GLY A CA 1
ATOM 629 C C . GLY A 1 81 ? -19.039 -0.339 0.957 1.00 91.44 81 GLY A C 1
ATOM 630 O O . GLY A 1 81 ? -20.192 -0.586 0.608 1.00 91.44 81 GLY A O 1
ATOM 631 N N . SER A 1 82 ? -18.084 -0.115 0.047 1.00 94.12 82 SER A N 1
ATOM 632 C CA . SER A 1 82 ? -18.360 -0.220 -1.391 1.00 94.12 82 SER A CA 1
ATOM 633 C C . SER A 1 82 ? -18.493 -1.673 -1.848 1.00 94.12 82 SER A C 1
ATOM 635 O O . SER A 1 82 ? -17.499 -2.355 -2.117 1.00 94.12 82 SER A O 1
ATOM 637 N N . GLY A 1 83 ? -19.737 -2.115 -2.046 1.00 93.44 83 GLY A N 1
ATOM 638 C CA . GLY A 1 83 ? -20.041 -3.455 -2.557 1.00 93.44 83 GLY A CA 1
ATOM 639 C C . GLY A 1 83 ? -19.504 -3.725 -3.972 1.00 93.44 83 GLY A C 1
ATOM 640 O O . GLY A 1 83 ? -19.275 -4.877 -4.337 1.00 93.44 83 GLY A O 1
ATOM 641 N N . VAL A 1 84 ? -19.262 -2.687 -4.785 1.00 95.69 84 VAL A N 1
ATOM 642 C CA . VAL A 1 84 ? -18.654 -2.842 -6.122 1.00 95.69 84 VAL A CA 1
ATOM 643 C C . VAL A 1 84 ? -17.175 -3.203 -5.995 1.00 95.69 84 VAL A C 1
ATOM 645 O O . VAL A 1 84 ? -16.733 -4.196 -6.576 1.00 95.69 84 VAL A O 1
ATOM 648 N N . CYS A 1 85 ? -16.414 -2.434 -5.209 1.00 94.00 85 CYS A N 1
ATOM 649 C CA . CYS A 1 85 ? -14.998 -2.713 -4.963 1.00 94.00 85 CYS A CA 1
ATOM 650 C C . CYS A 1 85 ? -14.814 -4.061 -4.262 1.00 94.00 85 CYS A C 1
ATOM 652 O O . CYS A 1 85 ? -13.935 -4.834 -4.641 1.00 94.00 85 CYS A O 1
ATOM 654 N N . GLU A 1 86 ? -15.690 -4.376 -3.308 1.00 95.75 86 GLU A N 1
AT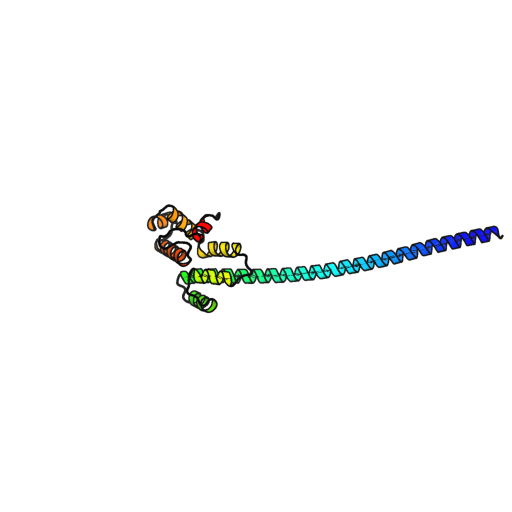OM 655 C CA . GLU A 1 86 ? -15.717 -5.667 -2.631 1.00 95.75 86 GLU A CA 1
ATOM 656 C C . GLU A 1 86 ? -15.907 -6.826 -3.619 1.00 95.75 86 GLU A C 1
ATOM 658 O O . GLU A 1 86 ? -15.099 -7.752 -3.631 1.00 95.75 86 GLU A O 1
ATOM 663 N N . LYS A 1 87 ? -16.911 -6.767 -4.507 1.00 96.12 87 LYS A N 1
ATOM 664 C CA . LYS A 1 87 ? -17.141 -7.805 -5.530 1.00 96.12 87 LYS A CA 1
ATOM 665 C C . LYS A 1 87 ? -15.941 -7.981 -6.461 1.00 96.12 87 LYS A C 1
ATOM 667 O O . LYS A 1 87 ? -15.582 -9.114 -6.782 1.00 96.12 87 LYS A O 1
ATOM 672 N N . ILE A 1 88 ? -15.314 -6.881 -6.886 1.00 96.12 88 ILE A N 1
ATOM 673 C CA . ILE A 1 88 ? -14.122 -6.916 -7.747 1.00 96.12 88 ILE A CA 1
ATOM 674 C C . ILE A 1 88 ? -12.973 -7.638 -7.035 1.00 96.12 88 ILE A C 1
ATOM 676 O O . ILE A 1 88 ? -12.381 -8.558 -7.604 1.00 96.12 88 ILE A O 1
ATOM 680 N N . LEU A 1 89 ? -12.681 -7.265 -5.788 1.00 95.81 89 LEU A N 1
ATOM 681 C CA . LEU A 1 89 ? -11.593 -7.862 -5.017 1.00 95.81 89 LEU A CA 1
ATOM 682 C C . LEU A 1 89 ? -11.875 -9.318 -4.646 1.00 95.81 89 LEU A C 1
ATOM 684 O O . LEU A 1 89 ? -10.992 -10.159 -4.798 1.00 95.81 89 LEU A O 1
ATOM 688 N N . LYS A 1 90 ? -13.109 -9.647 -4.248 1.00 96.06 90 LYS A N 1
ATOM 689 C CA . LYS A 1 90 ? -13.546 -11.030 -4.007 1.00 96.06 90 LYS A CA 1
ATOM 690 C C . LYS A 1 90 ? -13.373 -11.892 -5.250 1.00 96.06 90 LYS A C 1
ATOM 692 O O . LYS A 1 90 ? -12.853 -12.998 -5.159 1.00 96.06 90 LYS A O 1
ATOM 697 N N . LYS A 1 91 ? -13.734 -11.382 -6.431 1.00 96.75 91 LYS A N 1
ATOM 698 C CA . LYS A 1 91 ? -13.535 -12.103 -7.696 1.00 96.75 91 LYS A CA 1
ATOM 699 C C . LYS A 1 91 ? -12.049 -12.309 -8.014 1.00 96.75 91 LYS A C 1
ATOM 701 O O . LYS A 1 91 ? -11.679 -13.400 -8.444 1.00 96.75 91 LYS A O 1
ATOM 706 N N . LYS A 1 92 ? -11.211 -11.286 -7.804 1.00 96.12 92 LYS A N 1
ATOM 707 C CA . LYS A 1 92 ? -9.770 -11.326 -8.117 1.00 96.12 92 LYS A CA 1
ATOM 708 C C . LYS A 1 92 ? -8.984 -12.214 -7.145 1.00 96.12 92 LYS A C 1
ATOM 710 O O . LYS A 1 92 ? -8.175 -13.024 -7.581 1.00 96.12 92 LYS A O 1
ATOM 715 N N . TYR A 1 93 ? -9.245 -12.093 -5.845 1.00 96.31 93 TYR A N 1
ATOM 716 C CA . TYR A 1 93 ? -8.433 -12.704 -4.787 1.00 96.31 93 TYR A CA 1
ATOM 717 C C . TYR A 1 93 ? -9.104 -13.867 -4.053 1.00 96.31 93 TYR A C 1
ATOM 719 O O . TYR A 1 93 ? -8.420 -14.573 -3.317 1.00 96.31 93 TYR A O 1
ATOM 727 N N . ARG A 1 94 ? -10.407 -14.097 -4.275 1.00 94.31 94 ARG A N 1
ATOM 728 C CA . ARG A 1 94 ? -11.206 -15.184 -3.675 1.00 94.31 94 ARG A CA 1
ATOM 729 C C . ARG A 1 94 ? -11.181 -15.200 -2.144 1.00 94.31 94 ARG A C 1
ATOM 731 O O . ARG A 1 94 ? -11.202 -16.261 -1.530 1.00 94.31 94 ARG A O 1
ATOM 738 N N . LEU A 1 95 ? -11.124 -14.018 -1.538 1.00 93.75 95 LEU A N 1
ATOM 739 C CA . LEU A 1 95 ? -11.098 -13.823 -0.092 1.00 93.75 95 LEU A CA 1
ATOM 740 C C . LEU A 1 95 ? -12.076 -12.727 0.315 1.00 93.75 95 LEU A C 1
ATOM 742 O O . LEU A 1 95 ? -12.412 -11.858 -0.487 1.00 93.75 95 LEU A O 1
ATOM 746 N N . GLU A 1 96 ? -12.482 -12.762 1.578 1.00 93.31 96 GLU A N 1
ATOM 747 C CA . GLU A 1 96 ? -13.224 -11.687 2.233 1.00 93.31 96 GLU A CA 1
ATOM 748 C C . GLU A 1 96 ? -12.327 -10.471 2.509 1.00 93.31 96 GLU A C 1
ATOM 750 O O . GLU A 1 96 ? -11.105 -10.586 2.638 1.00 93.31 96 GLU A O 1
ATOM 755 N N . VAL A 1 97 ? -12.940 -9.289 2.588 1.00 91.50 97 VAL A N 1
ATOM 756 C CA . VAL A 1 97 ? -12.231 -8.022 2.806 1.00 91.50 97 VAL A CA 1
ATOM 757 C C . VAL A 1 97 ? -11.644 -7.977 4.220 1.00 91.50 97 VAL A C 1
ATOM 759 O O . VAL A 1 97 ? -12.358 -8.133 5.206 1.00 91.50 97 VAL A O 1
ATOM 762 N N . GLY A 1 98 ? -10.335 -7.732 4.320 1.00 92.44 98 GLY A N 1
ATOM 763 C CA . GLY A 1 98 ? -9.618 -7.583 5.589 1.00 92.44 98 GLY A CA 1
ATOM 764 C C . GLY A 1 98 ? -8.126 -7.888 5.464 1.00 92.44 98 GLY A C 1
ATOM 765 O O . GLY A 1 98 ? -7.583 -7.933 4.358 1.00 92.44 98 GLY A O 1
ATOM 766 N N . GLY A 1 99 ? -7.453 -8.132 6.592 1.00 92.44 99 GLY A N 1
ATOM 767 C CA . GLY A 1 99 ? -6.004 -8.380 6.624 1.00 92.44 99 GLY A CA 1
ATOM 768 C C . GLY A 1 99 ? -5.547 -9.576 5.774 1.00 92.44 99 GLY A C 1
ATOM 769 O O . GLY A 1 99 ? -4.473 -9.544 5.176 1.00 92.44 99 GLY A O 1
ATOM 770 N N . GLY A 1 100 ? -6.381 -10.616 5.639 1.00 94.19 100 GLY A N 1
ATOM 771 C CA . GLY A 1 100 ? -6.100 -11.749 4.748 1.00 94.19 100 GLY A CA 1
ATOM 772 C C . GLY A 1 100 ? -6.019 -11.347 3.271 1.00 94.19 100 GLY A C 1
ATOM 773 O O . GLY A 1 100 ? -5.111 -11.778 2.563 1.00 94.19 100 GLY A O 1
ATOM 774 N N . MET A 1 101 ? -6.917 -10.466 2.825 1.00 95.56 101 MET A N 1
ATOM 775 C CA . MET A 1 101 ? -6.908 -9.932 1.463 1.00 95.56 101 MET A CA 1
ATOM 776 C C . MET A 1 101 ? -5.698 -9.032 1.217 1.00 95.56 101 MET A C 1
ATOM 778 O O . MET A 1 101 ? -5.075 -9.149 0.167 1.00 95.56 101 MET A O 1
ATOM 782 N N . LEU A 1 102 ? -5.310 -8.199 2.189 1.00 95.44 102 LEU A N 1
ATOM 783 C CA . LEU A 1 102 ? -4.099 -7.378 2.085 1.00 95.44 102 LEU A CA 1
ATOM 784 C C . LEU A 1 102 ? -2.844 -8.239 1.863 1.00 95.44 102 LEU A C 1
ATOM 786 O O . LEU A 1 102 ? -2.065 -7.972 0.949 1.00 95.44 102 LEU A O 1
ATOM 790 N N . ARG A 1 103 ? -2.684 -9.323 2.636 1.00 94.94 103 ARG A N 1
ATOM 791 C CA . ARG A 1 103 ? -1.587 -10.287 2.428 1.00 94.94 103 ARG A CA 1
ATOM 792 C C . ARG A 1 103 ? -1.623 -10.894 1.029 1.00 94.94 103 ARG A C 1
ATOM 794 O O . ARG A 1 103 ? -0.595 -10.966 0.362 1.00 94.94 103 ARG A O 1
ATOM 801 N N . ARG A 1 104 ? -2.813 -11.254 0.542 1.00 96.00 104 ARG A N 1
ATOM 802 C CA . ARG A 1 104 ? -2.968 -11.823 -0.799 1.00 96.00 104 ARG A CA 1
ATOM 803 C C . ARG A 1 104 ? -2.634 -10.830 -1.912 1.00 96.00 104 ARG A C 1
ATOM 805 O O . ARG A 1 104 ? -2.049 -11.224 -2.918 1.00 96.00 104 ARG A O 1
ATOM 812 N N . ILE A 1 105 ? -2.958 -9.550 -1.725 1.00 96.00 105 ILE A N 1
ATOM 813 C CA . ILE A 1 105 ? -2.526 -8.475 -2.624 1.00 96.00 105 ILE A CA 1
ATOM 814 C C . ILE A 1 105 ? -0.993 -8.409 -2.627 1.00 96.00 105 ILE A C 1
ATOM 816 O O . ILE A 1 105 ? -0.397 -8.385 -3.697 1.00 96.00 105 ILE A O 1
ATOM 820 N N . PHE A 1 106 ? -0.327 -8.466 -1.470 1.00 95.12 106 PHE A N 1
ATOM 821 C CA . PHE A 1 106 ? 1.142 -8.425 -1.412 1.00 95.12 106 PHE A CA 1
ATOM 822 C C . PHE A 1 106 ? 1.792 -9.598 -2.155 1.00 95.12 106 PHE A C 1
ATOM 824 O O . PHE A 1 106 ? 2.787 -9.404 -2.860 1.00 95.12 106 PHE A O 1
ATOM 831 N N . GLU A 1 107 ? 1.230 -10.798 -2.017 1.00 95.00 107 GLU A N 1
ATOM 832 C CA . GLU A 1 107 ? 1.687 -12.009 -2.708 1.00 95.00 107 GLU A CA 1
ATOM 833 C C . GLU A 1 107 ? 1.495 -11.935 -4.228 1.00 95.00 107 GLU A C 1
ATOM 835 O O . GLU A 1 107 ? 2.322 -12.453 -4.973 1.00 95.00 107 GLU A O 1
ATOM 840 N N . ALA A 1 108 ? 0.437 -11.269 -4.701 1.00 94.44 108 ALA A N 1
ATOM 841 C CA . ALA A 1 108 ? 0.121 -11.172 -6.126 1.00 94.44 108 ALA A CA 1
ATOM 842 C C . ALA A 1 108 ? 1.122 -10.325 -6.934 1.00 94.44 108 ALA A C 1
ATOM 844 O O . ALA A 1 108 ? 1.167 -10.446 -8.156 1.00 94.44 108 ALA A O 1
ATOM 845 N N . TYR A 1 109 ? 1.942 -9.503 -6.270 1.00 93.31 109 TYR A N 1
ATOM 846 C CA . TYR A 1 109 ? 2.889 -8.590 -6.921 1.00 93.31 109 TYR A CA 1
ATOM 847 C C . TYR A 1 109 ? 4.346 -8.858 -6.514 1.00 93.31 109 TYR A C 1
ATOM 849 O O . TYR A 1 109 ? 4.994 -7.980 -5.944 1.00 93.31 109 TYR A O 1
ATOM 857 N N . PRO A 1 110 ? 4.913 -10.053 -6.760 1.00 90.88 110 PRO A N 1
ATOM 858 C CA . PRO A 1 110 ? 6.236 -10.440 -6.251 1.00 90.88 110 PRO A CA 1
ATOM 859 C C . PRO A 1 110 ? 7.387 -9.569 -6.776 1.00 90.88 110 PRO A C 1
ATOM 861 O O . PRO A 1 110 ? 8.420 -9.478 -6.124 1.00 90.88 110 PRO A O 1
ATOM 864 N N . SER A 1 111 ? 7.206 -8.899 -7.917 1.00 88.00 111 SER A N 1
ATOM 865 C CA . SER A 1 111 ? 8.201 -7.997 -8.508 1.00 88.00 111 SER A CA 1
ATOM 866 C C . SER A 1 111 ? 8.395 -6.687 -7.740 1.00 88.00 111 SER A C 1
ATOM 868 O O . SER A 1 111 ? 9.415 -6.031 -7.928 1.00 88.00 111 SER A O 1
ATOM 870 N N . LEU A 1 112 ? 7.437 -6.286 -6.897 1.00 90.12 112 LEU A N 1
ATOM 871 C CA . LEU A 1 112 ? 7.573 -5.108 -6.042 1.00 90.12 112 LEU A CA 1
ATOM 872 C C . LEU A 1 112 ? 8.291 -5.486 -4.740 1.00 90.12 112 LEU A C 1
ATOM 874 O O . LEU A 1 112 ? 7.948 -6.484 -4.096 1.00 90.12 112 LEU A O 1
ATOM 878 N N . GLY A 1 113 ? 9.255 -4.662 -4.328 1.00 90.06 113 GLY A N 1
ATOM 879 C CA . GLY A 1 113 ? 9.958 -4.832 -3.058 1.00 90.06 113 GLY A CA 1
ATOM 880 C C . GLY A 1 113 ? 8.998 -4.787 -1.867 1.00 90.06 113 GLY A C 1
ATOM 881 O O . GLY A 1 113 ? 8.041 -4.012 -1.855 1.00 90.06 113 GLY A O 1
ATOM 882 N N . LEU A 1 114 ? 9.250 -5.616 -0.849 1.00 91.50 114 LEU A N 1
ATOM 883 C CA . LEU A 1 114 ? 8.391 -5.692 0.337 1.00 91.50 114 LEU A CA 1
ATOM 884 C C . LEU A 1 114 ? 8.274 -4.339 1.053 1.00 91.50 114 LEU A C 1
ATOM 886 O O . LEU A 1 114 ? 7.175 -3.963 1.448 1.00 91.50 114 LEU A O 1
ATOM 890 N N . LEU A 1 115 ? 9.382 -3.600 1.156 1.00 90.38 115 LEU A N 1
ATOM 891 C CA . LEU A 1 115 ? 9.404 -2.273 1.770 1.00 90.38 115 LEU A CA 1
ATOM 892 C C . LEU A 1 115 ? 8.468 -1.301 1.038 1.00 90.38 115 LEU A C 1
ATOM 894 O O . LEU A 1 115 ? 7.623 -0.678 1.668 1.00 90.38 115 LEU A O 1
ATOM 898 N N . THR A 1 116 ? 8.543 -1.246 -0.294 1.00 91.25 116 THR A N 1
ATOM 899 C CA . THR A 1 116 ? 7.669 -0.399 -1.119 1.00 91.25 116 THR A CA 1
ATOM 900 C C . THR A 1 116 ? 6.197 -0.770 -0.950 1.00 91.25 116 THR A C 1
ATOM 902 O O . THR A 1 116 ? 5.350 0.107 -0.807 1.00 91.25 116 THR A O 1
ATOM 905 N N . LYS A 1 117 ? 5.874 -2.072 -0.913 1.00 94.19 117 LYS A N 1
ATOM 906 C CA . LYS A 1 117 ? 4.498 -2.534 -0.662 1.00 94.19 117 LYS A CA 1
ATOM 907 C C . LYS A 1 117 ? 3.985 -2.079 0.697 1.00 94.19 117 LYS A C 1
ATOM 909 O O . LYS A 1 117 ? 2.845 -1.638 0.793 1.00 94.19 117 LYS A O 1
ATOM 914 N N . GLN A 1 118 ? 4.816 -2.213 1.731 1.00 93.81 118 GLN A N 1
ATOM 915 C CA . GLN A 1 118 ? 4.477 -1.807 3.091 1.00 93.81 118 GLN A CA 1
ATOM 916 C C . GLN A 1 118 ? 4.263 -0.300 3.172 1.00 93.81 118 GLN A C 1
ATOM 918 O O . GLN A 1 118 ? 3.207 0.107 3.628 1.00 93.81 118 GLN A O 1
ATOM 923 N N . GLN A 1 119 ? 5.187 0.507 2.648 1.00 92.00 119 GLN A N 1
ATOM 924 C CA . GLN A 1 119 ? 5.066 1.968 2.640 1.00 92.00 119 GLN A CA 1
ATOM 925 C C . GLN A 1 119 ? 3.786 2.435 1.941 1.00 92.00 119 GLN A C 1
ATOM 927 O O . GLN A 1 119 ? 3.039 3.236 2.489 1.00 92.00 119 GLN A O 1
ATOM 932 N N . LEU A 1 120 ? 3.480 1.888 0.762 1.00 94.25 120 LEU A N 1
ATOM 933 C CA . LEU A 1 120 ? 2.262 2.245 0.029 1.00 94.25 120 LEU A CA 1
ATOM 934 C C . LEU A 1 120 ? 0.991 1.781 0.740 1.00 94.25 120 LEU A C 1
ATOM 936 O O . LEU A 1 120 ? -0.007 2.495 0.737 1.00 94.25 120 LEU A O 1
ATOM 940 N N . ALA A 1 121 ? 1.001 0.591 1.341 1.00 94.94 121 ALA A N 1
ATOM 941 C CA . ALA A 1 121 ? -0.135 0.114 2.121 1.00 94.94 121 ALA A CA 1
ATOM 942 C C . ALA A 1 121 ? -0.354 0.971 3.369 1.00 94.94 121 ALA A C 1
ATOM 944 O O . ALA A 1 121 ? -1.487 1.351 3.646 1.00 94.94 121 ALA A O 1
ATOM 945 N N . ASP A 1 122 ? 0.719 1.298 4.083 1.00 94.50 122 ASP A N 1
ATOM 946 C CA . ASP A 1 122 ? 0.685 2.138 5.271 1.00 94.50 122 ASP A CA 1
ATOM 947 C C . ASP A 1 122 ? 0.167 3.542 4.892 1.00 94.50 122 ASP A C 1
ATOM 949 O O . ASP A 1 122 ? -0.751 4.052 5.528 1.00 94.50 122 ASP A O 1
ATOM 953 N N . GLU A 1 123 ? 0.618 4.119 3.778 1.00 93.88 123 GLU A N 1
ATOM 954 C CA . GLU A 1 123 ? 0.145 5.432 3.329 1.00 93.88 123 GLU A CA 1
ATOM 955 C C . GLU A 1 123 ? -1.314 5.427 2.842 1.00 93.88 123 GLU A C 1
ATOM 957 O O . GLU A 1 123 ? -2.111 6.280 3.227 1.00 93.88 123 GLU A O 1
ATOM 962 N N . ILE A 1 124 ? -1.715 4.441 2.036 1.00 94.50 124 ILE A N 1
ATOM 963 C CA . ILE A 1 124 ? -3.062 4.407 1.445 1.00 94.50 124 ILE A CA 1
ATOM 964 C C . ILE A 1 124 ? -4.118 3.958 2.462 1.00 94.50 124 ILE A C 1
ATOM 966 O O . ILE A 1 124 ? -5.241 4.476 2.460 1.00 94.50 124 ILE A O 1
ATOM 970 N N . LEU A 1 125 ? -3.805 2.953 3.285 1.00 94.62 125 LEU A N 1
ATOM 971 C CA . LEU A 1 125 ? -4.780 2.295 4.158 1.00 94.62 125 LEU A CA 1
ATOM 972 C C . LEU A 1 125 ? -4.846 2.911 5.556 1.00 94.62 125 LEU A C 1
ATOM 974 O O . LEU A 1 125 ? -5.935 2.919 6.139 1.00 94.62 125 LEU A O 1
ATOM 978 N N . VAL A 1 126 ? -3.718 3.407 6.075 1.00 94.81 126 VAL A N 1
ATOM 979 C CA . VAL A 1 126 ? -3.635 4.066 7.387 1.00 94.81 126 VAL A CA 1
ATOM 980 C C . VAL A 1 126 ? -3.654 5.581 7.201 1.00 94.81 126 VAL A C 1
ATOM 982 O O . VAL A 1 126 ? -4.560 6.243 7.713 1.00 94.81 126 VAL A O 1
ATOM 985 N N . GLY A 1 127 ? -2.698 6.110 6.433 1.00 92.19 127 GLY A N 1
ATOM 986 C CA . GLY A 1 127 ? -2.505 7.546 6.231 1.00 92.19 127 GLY A CA 1
ATOM 987 C C . GLY A 1 127 ? -2.261 8.309 7.536 1.00 92.19 127 GLY A C 1
ATOM 988 O O . GLY A 1 127 ? -2.137 7.726 8.616 1.00 92.19 127 GLY A O 1
ATOM 989 N N . GLU A 1 128 ? -2.223 9.638 7.456 1.00 92.25 128 GLU A N 1
ATOM 990 C CA . GLU A 1 128 ? -1.871 10.462 8.619 1.00 92.25 128 GLU A CA 1
ATOM 991 C C . GLU A 1 128 ? -2.910 10.399 9.741 1.00 92.25 128 GLU A C 1
ATOM 993 O O . GLU A 1 128 ? -2.562 10.213 10.905 1.00 92.25 128 GLU A O 1
ATOM 998 N N . LEU A 1 129 ? -4.196 10.440 9.389 1.00 92.94 129 LEU A N 1
ATOM 999 C CA . LEU A 1 129 ? -5.279 10.325 10.363 1.00 92.94 129 LEU A CA 1
ATOM 1000 C C . LEU A 1 129 ? -5.216 8.994 11.127 1.00 92.94 129 LEU A C 1
ATOM 1002 O O . LEU A 1 129 ? -5.373 8.967 12.344 1.00 92.94 129 LEU A O 1
ATOM 1006 N N . GLY A 1 130 ? -4.963 7.879 10.432 1.00 94.81 130 GLY A N 1
ATOM 1007 C CA . GLY A 1 130 ? -4.819 6.580 11.085 1.00 94.81 130 GLY A CA 1
ATOM 1008 C C . GLY A 1 130 ? -3.602 6.531 12.012 1.00 94.81 130 GLY A C 1
ATOM 1009 O O . GLY A 1 130 ? -3.691 5.957 13.095 1.00 94.81 130 GLY A O 1
ATOM 1010 N N . ARG A 1 131 ? -2.489 7.171 11.624 1.00 95.25 131 ARG A N 1
ATOM 1011 C CA . ARG A 1 131 ? -1.284 7.300 12.461 1.00 95.25 131 ARG A CA 1
ATOM 1012 C C . ARG A 1 131 ? -1.543 8.122 13.718 1.00 95.25 131 ARG A C 1
ATOM 1014 O O . ARG A 1 131 ? -1.105 7.723 14.790 1.00 95.25 131 ARG A O 1
ATOM 1021 N N . GLN A 1 132 ? -2.244 9.246 13.602 1.00 95.06 132 GLN A N 1
ATOM 1022 C CA . GLN A 1 132 ? -2.618 10.076 14.750 1.00 95.06 132 GLN A CA 1
ATOM 1023 C C . GLN A 1 132 ? -3.543 9.316 15.702 1.00 95.06 132 GLN A C 1
ATOM 1025 O O . GLN A 1 132 ? -3.216 9.180 16.872 1.00 95.06 132 GLN A O 1
ATOM 1030 N N . ILE A 1 133 ? -4.610 8.694 15.186 1.00 96.00 133 ILE A N 1
ATOM 1031 C CA . ILE A 1 133 ? -5.520 7.869 15.998 1.00 96.00 133 ILE A CA 1
ATOM 1032 C C . ILE A 1 133 ? -4.755 6.773 16.755 1.00 96.00 133 ILE A C 1
ATOM 1034 O O . ILE A 1 133 ? -5.011 6.549 17.932 1.00 96.00 133 ILE A O 1
ATOM 1038 N N . MET A 1 134 ? -3.816 6.078 16.103 1.00 95.75 134 MET A N 1
ATOM 1039 C CA . MET A 1 134 ? -3.031 5.033 16.770 1.00 95.75 134 MET A CA 1
ATOM 1040 C C . MET A 1 134 ? -2.080 5.574 17.845 1.00 95.75 134 MET A C 1
ATOM 1042 O O . MET A 1 134 ? -1.882 4.873 18.832 1.00 95.75 134 MET A O 1
ATOM 1046 N N . ARG A 1 135 ? -1.509 6.777 17.672 1.00 95.25 135 ARG A N 1
ATOM 1047 C CA . ARG A 1 135 ? -0.672 7.431 18.696 1.00 95.25 135 ARG A CA 1
ATOM 1048 C C . ARG A 1 135 ? -1.484 7.756 19.941 1.00 95.25 135 ARG A C 1
ATOM 1050 O O . ARG A 1 135 ? -1.138 7.306 21.023 1.00 95.25 135 ARG A O 1
ATOM 1057 N N . GLU A 1 136 ? -2.614 8.426 19.761 1.00 95.19 136 GLU A N 1
ATOM 1058 C CA . GLU A 1 136 ? -3.506 8.787 20.865 1.00 95.19 136 GLU A CA 1
ATOM 1059 C C . GLU A 1 136 ? -4.015 7.542 21.619 1.00 95.19 136 GLU A C 1
ATOM 1061 O O . GLU A 1 136 ? -4.047 7.506 22.848 1.00 95.19 136 GLU A O 1
ATOM 1066 N N . LEU A 1 137 ? -4.348 6.464 20.894 1.00 94.56 137 LEU A N 1
ATOM 1067 C CA . LEU A 1 137 ? -4.716 5.181 21.510 1.00 94.56 137 LEU A CA 1
ATOM 1068 C C . LEU A 1 137 ? -3.560 4.544 22.297 1.00 94.56 137 LEU A C 1
ATOM 1070 O O . LEU A 1 137 ? -3.801 3.897 23.316 1.00 94.56 137 LEU A O 1
ATOM 1074 N N . GLU A 1 138 ? -2.315 4.688 21.834 1.00 93.12 138 GLU A N 1
ATOM 1075 C CA . GLU A 1 138 ? -1.130 4.196 22.547 1.00 93.12 138 GLU A CA 1
ATOM 1076 C C . GLU A 1 138 ? -0.861 5.000 23.829 1.00 93.12 138 GLU A C 1
ATOM 1078 O O . GLU A 1 138 ? -0.441 4.422 24.834 1.00 93.12 138 GLU A O 1
ATOM 1083 N N . GLU A 1 139 ? -1.190 6.292 23.824 1.00 93.00 139 GLU A N 1
ATOM 1084 C CA . GLU A 1 139 ? -1.134 7.190 24.985 1.00 93.00 139 GLU A CA 1
ATOM 1085 C C . GLU A 1 139 ? -2.297 6.981 25.974 1.00 93.00 139 GLU A C 1
ATOM 1087 O O . GLU A 1 139 ? -2.254 7.467 27.105 1.00 93.00 139 GLU A O 1
ATOM 1092 N N . GLY A 1 140 ? -3.300 6.182 25.595 1.00 92.88 140 GLY A N 1
ATOM 1093 C CA . GLY A 1 140 ? -4.421 5.794 26.451 1.00 92.88 140 GLY A CA 1
ATOM 1094 C C . GLY A 1 140 ? -5.663 6.673 26.316 1.00 92.88 140 GLY A C 1
ATOM 1095 O O . GLY A 1 140 ? -6.570 6.540 27.140 1.00 92.88 140 GLY A O 1
ATOM 1096 N N . ALA A 1 141 ? -5.728 7.529 25.292 1.00 93.19 141 ALA A N 1
ATOM 1097 C CA . ALA A 1 141 ? -6.894 8.359 25.018 1.00 93.19 141 ALA A CA 1
ATOM 1098 C C . ALA A 1 141 ? -8.124 7.509 24.661 1.00 93.19 141 ALA A C 1
ATOM 1100 O O . ALA A 1 141 ? -8.036 6.476 23.982 1.00 93.19 141 ALA A O 1
ATOM 1101 N N . ASN A 1 142 ? -9.302 7.956 25.095 1.00 94.62 142 ASN A N 1
ATOM 1102 C CA . ASN A 1 142 ? -10.567 7.364 24.662 1.00 94.62 142 ASN A CA 1
ATOM 1103 C C . ASN A 1 142 ? -11.003 7.898 23.283 1.00 94.62 142 ASN A C 1
ATOM 1105 O O . ASN A 1 142 ? -10.445 8.845 22.733 1.00 94.62 142 ASN A O 1
ATOM 1109 N N . VAL A 1 143 ? -12.006 7.259 22.677 1.00 93.75 143 VAL A N 1
ATOM 1110 C CA . VAL A 1 143 ? -12.414 7.552 21.290 1.00 93.75 143 VAL A CA 1
ATOM 1111 C C . VAL A 1 143 ? -12.968 8.976 21.144 1.00 93.75 143 VAL A C 1
ATOM 1113 O O . VAL A 1 143 ? -12.823 9.597 20.090 1.00 93.75 143 VAL A O 1
ATOM 1116 N N . GLU A 1 144 ? -13.603 9.494 22.191 1.00 93.56 144 GLU A N 1
ATOM 1117 C CA . GLU A 1 144 ? -14.145 10.846 22.260 1.00 93.56 144 GLU A CA 1
ATOM 1118 C C . GLU A 1 144 ? -13.032 11.904 22.343 1.00 93.56 144 GLU A C 1
ATOM 1120 O O . GLU A 1 144 ? -13.081 12.888 21.605 1.00 93.56 144 GLU A O 1
ATOM 1125 N N . GLU A 1 145 ? -12.002 11.674 23.160 1.00 94.44 145 GLU A N 1
ATOM 1126 C CA . GLU A 1 145 ? -10.797 12.515 23.242 1.00 94.44 145 GLU A CA 1
ATOM 1127 C C . GLU A 1 145 ? -10.071 12.575 21.898 1.00 94.44 145 GLU A C 1
ATOM 1129 O O . GLU A 1 145 ? -9.775 13.661 21.401 1.00 94.44 145 GLU A O 1
ATOM 1134 N N . ILE A 1 146 ? -9.891 11.418 21.253 1.00 95.12 146 ILE A N 1
ATOM 1135 C CA . ILE A 1 146 ? -9.273 11.318 19.925 1.00 95.12 146 ILE A CA 1
ATOM 1136 C C . ILE A 1 146 ? -10.045 12.149 18.901 1.00 95.12 146 ILE A C 1
ATOM 1138 O O . ILE A 1 146 ? -9.444 12.867 18.109 1.00 95.12 146 ILE A O 1
ATOM 1142 N N . SER A 1 147 ? -11.379 12.071 18.911 1.00 94.75 147 SER A N 1
ATOM 1143 C CA . SER A 1 147 ? -12.239 12.851 18.011 1.00 94.75 147 SER A CA 1
ATOM 1144 C C . SER A 1 147 ? -11.992 14.354 18.133 1.00 94.75 147 SER A C 1
ATOM 1146 O O . SER A 1 147 ? -11.982 15.042 17.112 1.00 94.75 147 SER A O 1
ATOM 1148 N N . GLY A 1 148 ? -11.761 14.843 19.355 1.00 92.19 148 GLY A N 1
ATOM 1149 C CA . GLY A 1 148 ? -11.364 16.225 19.608 1.00 92.19 148 GLY A CA 1
ATOM 1150 C C . GLY A 1 148 ? -9.946 16.530 19.123 1.00 92.19 148 GLY A C 1
ATOM 1151 O O . GLY A 1 148 ? -9.752 17.523 18.429 1.00 92.19 148 GLY A O 1
ATOM 1152 N N . ALA A 1 149 ? -8.979 15.663 19.433 1.00 92.00 149 ALA A N 1
ATOM 1153 C CA . ALA A 1 149 ? -7.567 15.856 19.094 1.00 92.00 149 ALA A CA 1
ATOM 1154 C C . ALA A 1 149 ? -7.302 15.884 17.579 1.00 92.00 149 ALA A C 1
ATOM 1156 O O . ALA A 1 149 ? -6.530 16.709 17.099 1.00 92.00 149 ALA A O 1
ATOM 1157 N N . VAL A 1 150 ? -7.966 15.010 16.814 1.00 92.50 150 VAL A N 1
ATOM 1158 C CA . VAL A 1 150 ? -7.800 14.919 15.351 1.00 92.50 150 VAL A CA 1
ATOM 1159 C C . VAL A 1 150 ? -8.793 15.780 14.561 1.00 92.50 150 VAL A C 1
ATOM 1161 O O . VAL A 1 150 ? -8.875 15.647 13.340 1.00 92.50 150 VAL A O 1
ATOM 1164 N N . GLU A 1 151 ? -9.592 16.605 15.247 1.00 93.50 151 GLU A N 1
ATOM 1165 C CA . GLU A 1 151 ? -10.624 17.478 14.661 1.00 93.50 151 GLU A CA 1
ATOM 1166 C C . GLU A 1 151 ? -11.568 16.753 13.675 1.00 93.50 151 GLU A C 1
ATOM 1168 O O . GLU A 1 151 ? -12.024 17.305 12.670 1.00 93.50 151 GLU A O 1
ATOM 1173 N N . ALA A 1 152 ? -11.882 15.485 13.952 1.00 92.69 152 ALA A N 1
ATOM 1174 C CA . ALA A 1 152 ? -12.676 14.636 13.069 1.00 92.69 152 ALA A CA 1
ATOM 1175 C C . ALA A 1 152 ? -13.962 14.167 13.761 1.00 92.69 152 ALA A C 1
ATOM 1177 O O . ALA A 1 152 ? -13.936 13.862 14.953 1.00 92.69 152 ALA A O 1
ATOM 1178 N N . PRO A 1 153 ? -15.091 14.012 13.040 1.00 94.94 153 PRO A N 1
ATOM 1179 C CA . PRO A 1 153 ? -16.322 13.501 13.635 1.00 94.94 153 PRO A CA 1
ATOM 1180 C C . PRO A 1 153 ? -16.146 12.103 14.240 1.00 94.94 153 PRO A C 1
ATOM 1182 O O . PRO A 1 153 ? -15.533 11.225 13.627 1.00 94.94 153 PRO A O 1
ATOM 1185 N N . LEU A 1 154 ? -16.795 11.846 15.379 1.00 94.25 154 LEU A N 1
ATOM 1186 C CA . LEU A 1 154 ? -16.706 10.570 16.102 1.00 94.25 154 LEU A CA 1
ATOM 1187 C C . LEU A 1 154 ? -17.010 9.346 15.219 1.00 94.25 154 LEU A C 1
ATOM 1189 O O . LEU A 1 154 ? -16.382 8.296 15.349 1.00 94.25 154 LEU A O 1
ATOM 1193 N N . ALA A 1 155 ? -17.958 9.476 14.287 1.00 93.62 155 ALA A N 1
ATOM 1194 C CA . ALA A 1 155 ? -18.289 8.421 13.329 1.00 93.62 155 ALA A CA 1
ATOM 1195 C C . ALA A 1 155 ? -17.116 8.084 12.387 1.00 93.62 155 ALA A C 1
ATOM 1197 O O . ALA A 1 155 ? -16.890 6.912 12.082 1.00 93.62 155 ALA A O 1
ATOM 1198 N N . VAL A 1 156 ? -16.349 9.094 11.960 1.00 93.00 156 VAL A N 1
ATOM 1199 C CA . VAL A 1 156 ? -15.158 8.922 11.116 1.00 93.00 156 VAL A CA 1
ATOM 1200 C C . VAL A 1 156 ? -14.061 8.220 11.908 1.00 93.00 156 VAL A C 1
ATOM 1202 O O . VAL A 1 156 ? -13.518 7.229 11.422 1.00 93.00 156 VAL A O 1
ATOM 1205 N N . VAL A 1 157 ? -13.793 8.660 13.142 1.00 96.06 157 VAL A N 1
ATOM 1206 C CA . VAL A 1 157 ? -12.795 8.033 14.028 1.00 96.06 157 VAL A CA 1
ATOM 1207 C C . VAL A 1 157 ? -13.141 6.567 14.288 1.00 96.06 157 VAL A C 1
ATOM 1209 O O . VAL A 1 157 ? -12.315 5.688 14.051 1.00 96.06 157 VAL A O 1
ATOM 1212 N N . LYS A 1 158 ? -14.390 6.266 14.667 1.00 95.38 158 LYS A N 1
ATOM 1213 C CA . LYS A 1 158 ? -14.862 4.883 14.868 1.00 95.38 158 LYS A CA 1
ATOM 1214 C C . LYS A 1 158 ? -14.727 4.037 13.598 1.00 95.38 158 LYS A C 1
ATOM 1216 O O . LYS A 1 158 ? -14.310 2.880 13.666 1.00 95.38 158 LYS A O 1
ATOM 1221 N N . GLY A 1 159 ? -15.036 4.612 12.436 1.00 94.25 159 GLY A N 1
ATOM 1222 C CA . GLY A 1 159 ? -14.842 3.962 11.140 1.00 94.25 159 GLY A CA 1
ATOM 1223 C C . GLY A 1 159 ? -13.373 3.638 10.850 1.00 94.25 159 GLY A C 1
ATOM 1224 O O . GLY A 1 159 ? -13.065 2.532 10.399 1.00 94.25 159 GLY A O 1
ATOM 1225 N N . GLN A 1 160 ? -12.462 4.567 11.149 1.00 95.25 160 GLN A N 1
ATOM 1226 C CA . GLN A 1 160 ? -11.022 4.363 10.982 1.00 95.25 160 GLN A CA 1
ATOM 1227 C C . GLN A 1 160 ? -10.474 3.318 11.951 1.00 95.25 160 GLN A C 1
ATOM 1229 O O . GLN A 1 160 ? -9.778 2.407 11.512 1.00 95.25 160 GLN A O 1
ATOM 1234 N N . ILE A 1 161 ? -10.852 3.361 13.231 1.00 96.38 161 ILE A N 1
ATOM 1235 C CA . ILE A 1 161 ? -10.471 2.337 14.214 1.00 96.38 161 ILE A CA 1
ATOM 1236 C C . ILE A 1 161 ? -10.894 0.948 13.727 1.00 96.38 161 ILE A C 1
ATOM 1238 O O . ILE A 1 161 ? -10.071 0.034 13.660 1.00 96.38 161 ILE A O 1
ATOM 1242 N N . ARG A 1 162 ? -12.151 0.797 13.288 1.00 95.12 162 ARG A N 1
ATOM 1243 C CA . ARG A 1 162 ? -12.652 -0.477 12.754 1.00 95.12 162 ARG A CA 1
ATOM 1244 C C . ARG A 1 162 ? -11.848 -0.950 11.542 1.00 95.12 162 ARG A C 1
ATOM 1246 O O . ARG A 1 162 ? -11.546 -2.137 11.437 1.00 95.12 162 ARG A O 1
ATOM 1253 N N . ARG A 1 163 ? -11.489 -0.044 10.626 1.00 94.81 163 ARG A N 1
ATOM 1254 C CA . ARG A 1 163 ? -10.623 -0.354 9.476 1.00 94.81 163 ARG A CA 1
ATOM 1255 C C . ARG A 1 163 ? -9.250 -0.845 9.933 1.00 94.81 163 ARG A C 1
ATOM 1257 O O . ARG A 1 163 ? -8.784 -1.866 9.430 1.00 94.81 163 ARG A O 1
ATOM 1264 N N . LEU A 1 164 ? -8.615 -0.139 10.866 1.00 96.38 164 LEU A N 1
ATOM 1265 C CA . LEU A 1 164 ? -7.293 -0.486 11.390 1.00 96.38 164 LEU A CA 1
ATOM 1266 C C . LEU A 1 164 ? -7.306 -1.852 12.084 1.00 96.38 164 LEU A C 1
ATOM 1268 O O . LEU A 1 164 ? -6.386 -2.643 11.877 1.00 96.38 164 LEU A O 1
ATOM 1272 N N . GLN A 1 165 ? -8.370 -2.177 12.821 1.00 96.06 165 GLN A N 1
ATOM 1273 C CA . GLN A 1 165 ? -8.570 -3.510 13.394 1.00 96.06 165 GLN A CA 1
ATOM 1274 C C . GLN A 1 165 ? -8.748 -4.583 12.313 1.00 96.06 165 GLN A C 1
ATOM 1276 O O . GLN A 1 165 ? -8.077 -5.611 12.337 1.00 96.06 165 GLN A O 1
ATOM 1281 N N . LEU A 1 166 ? -9.607 -4.333 11.319 1.00 95.19 166 LEU A N 1
ATOM 1282 C CA . LEU A 1 166 ? -9.885 -5.281 10.234 1.00 95.19 166 LEU A CA 1
ATOM 1283 C C . LEU A 1 166 ? -8.625 -5.631 9.420 1.00 95.19 166 LEU A C 1
ATOM 1285 O O . LEU A 1 166 ? -8.460 -6.760 8.951 1.00 95.19 166 LEU A O 1
ATOM 1289 N N . LEU A 1 167 ? -7.741 -4.652 9.234 1.00 95.31 167 LEU A N 1
ATOM 1290 C CA . LEU A 1 167 ? -6.470 -4.808 8.528 1.00 95.31 167 LEU A CA 1
ATOM 1291 C C . LEU A 1 167 ? -5.346 -5.366 9.417 1.00 95.31 167 LEU A C 1
ATOM 1293 O O . LEU A 1 167 ? -4.309 -5.766 8.890 1.00 95.31 167 LEU A O 1
ATOM 1297 N N . GLY A 1 168 ? -5.556 -5.445 10.734 1.00 95.44 168 GLY A N 1
ATOM 1298 C CA . GLY A 1 168 ? -4.593 -5.978 11.697 1.00 95.44 168 GLY A CA 1
ATOM 1299 C C . GLY A 1 168 ? -3.515 -4.985 12.137 1.00 95.44 168 GLY A C 1
ATOM 1300 O O . GLY A 1 168 ? -2.458 -5.416 12.594 1.00 95.44 168 GLY A O 1
ATOM 1301 N N . TYR A 1 169 ? -3.750 -3.677 11.999 1.00 96.25 169 TYR A N 1
ATOM 1302 C CA . TYR A 1 169 ? -2.902 -2.623 12.577 1.00 96.25 169 TYR A CA 1
ATOM 1303 C C . TYR A 1 169 ? -3.197 -2.400 14.064 1.00 96.25 169 TYR A C 1
ATOM 1305 O O . TYR A 1 169 ? -2.277 -2.133 14.835 1.00 96.25 169 TYR A O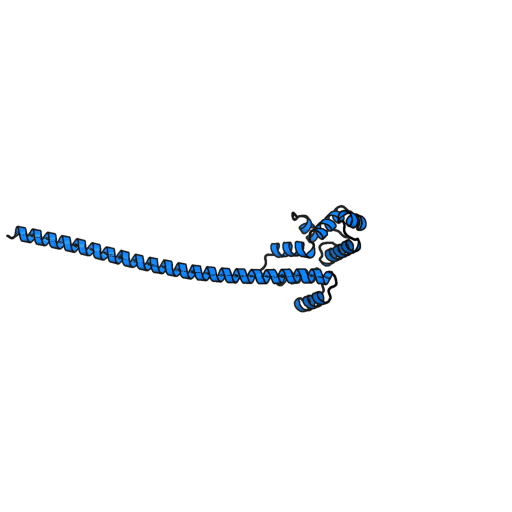 1
ATOM 1313 N N . LEU A 1 170 ? -4.456 -2.584 14.464 1.00 96.56 170 LEU A N 1
ATOM 1314 C CA . LEU A 1 170 ? -4.907 -2.595 15.855 1.00 96.56 170 LEU A CA 1
ATOM 1315 C C . LEU A 1 170 ? -5.411 -3.988 16.239 1.00 96.56 170 LEU A C 1
ATOM 1317 O O . LEU A 1 170 ? -5.945 -4.715 15.397 1.00 96.56 170 LEU A O 1
ATOM 1321 N N . ASP A 1 171 ? -5.256 -4.357 17.506 1.00 94.44 171 ASP A N 1
ATOM 1322 C CA . ASP A 1 171 ? -5.863 -5.564 18.062 1.00 94.44 171 ASP A CA 1
ATOM 1323 C C . ASP A 1 171 ? -7.293 -5.319 18.592 1.00 94.44 171 ASP A C 1
ATOM 1325 O O . ASP A 1 171 ? -7.869 -4.231 18.477 1.00 94.44 171 ASP A O 1
ATOM 1329 N N . GLY A 1 172 ? -7.901 -6.361 19.166 1.00 90.94 172 GLY A N 1
ATOM 1330 C CA . GLY A 1 172 ? -9.242 -6.281 19.756 1.00 90.94 172 GLY A CA 1
ATOM 1331 C C . GLY A 1 172 ? -9.336 -5.366 20.983 1.00 90.94 172 GLY A C 1
ATOM 1332 O O . GLY A 1 172 ? -10.436 -4.966 21.348 1.00 90.94 172 GLY A O 1
ATOM 1333 N N . THR A 1 173 ? -8.201 -5.007 21.589 1.00 92.94 173 THR A N 1
ATOM 1334 C CA . THR A 1 173 ? -8.093 -4.100 22.742 1.00 92.94 173 THR A CA 1
ATOM 1335 C C . THR A 1 173 ? -7.677 -2.682 22.350 1.00 92.94 173 THR A C 1
ATOM 1337 O O . THR A 1 173 ? -7.345 -1.886 23.222 1.00 92.94 173 THR A O 1
ATOM 1340 N N . LEU A 1 174 ? -7.714 -2.364 21.049 1.00 93.31 174 LEU A N 1
ATOM 1341 C CA . LEU A 1 174 ? -7.320 -1.074 20.472 1.00 93.31 174 LEU A CA 1
ATOM 1342 C C . LEU A 1 174 ? -5.831 -0.741 20.619 1.00 93.31 174 LEU A C 1
ATOM 1344 O O . LEU A 1 174 ? -5.444 0.411 20.448 1.00 93.31 174 LEU A O 1
ATOM 1348 N N . LYS A 1 175 ? -4.979 -1.741 20.863 1.00 94.56 175 LYS A N 1
ATOM 1349 C CA . LYS A 1 175 ? -3.531 -1.535 20.932 1.00 94.56 175 LYS A CA 1
ATOM 1350 C C . LYS A 1 175 ? -2.868 -1.761 19.572 1.00 94.56 175 LYS A C 1
ATOM 1352 O O . LYS A 1 175 ? -3.279 -2.671 18.839 1.00 94.56 175 LYS A O 1
ATOM 1357 N N . PRO A 1 176 ? -1.820 -0.990 19.225 1.00 95.06 176 PRO A N 1
ATOM 1358 C CA . PRO A 1 176 ? -1.036 -1.230 18.020 1.00 95.06 176 PRO A CA 1
ATOM 1359 C C . PRO A 1 176 ? -0.405 -2.629 18.005 1.00 95.06 176 PRO A C 1
ATOM 1361 O O . PRO A 1 176 ? 0.345 -3.016 18.906 1.00 95.06 176 PRO A O 1
ATOM 1364 N N . THR A 1 177 ? -0.669 -3.383 16.938 1.00 95.44 177 THR A N 1
ATOM 1365 C CA . THR A 1 177 ? -0.001 -4.666 16.662 1.00 95.44 177 THR A CA 1
ATOM 1366 C C . THR A 1 177 ? 1.450 -4.424 16.217 1.00 95.44 177 THR A C 1
ATOM 1368 O O . THR A 1 177 ? 1.838 -3.275 15.998 1.00 95.44 177 THR A O 1
ATOM 1371 N N . PRO A 1 178 ? 2.280 -5.462 15.975 1.00 93.88 178 PRO A N 1
ATOM 1372 C CA . PRO A 1 178 ? 3.600 -5.257 15.370 1.00 93.88 178 PRO A CA 1
ATOM 1373 C C . PRO A 1 178 ? 3.554 -4.474 14.050 1.00 93.88 178 PRO A C 1
ATOM 1375 O O . PRO A 1 178 ? 4.472 -3.714 13.751 1.00 93.88 178 PRO A O 1
ATOM 1378 N N . SER A 1 179 ? 2.470 -4.614 13.275 1.00 91.62 179 SER A N 1
ATOM 1379 C CA . SER A 1 179 ? 2.278 -3.795 12.078 1.00 91.62 179 SER A CA 1
ATOM 1380 C C 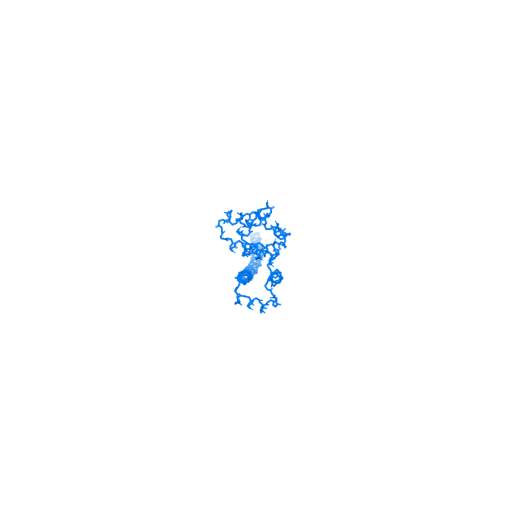. SER A 1 179 ? 1.915 -2.357 12.420 1.00 91.62 179 SER A C 1
ATOM 1382 O O . SER A 1 179 ? 2.496 -1.464 11.820 1.00 91.62 179 SER A O 1
ATOM 1384 N N . GLY A 1 180 ? 1.028 -2.121 13.392 1.00 92.88 180 GLY A N 1
ATOM 1385 C CA . GLY A 1 180 ? 0.711 -0.770 13.869 1.00 92.88 180 GLY A CA 1
ATOM 1386 C C . GLY A 1 180 ? 1.947 -0.026 14.380 1.00 92.88 180 GLY A C 1
ATOM 1387 O O . GLY A 1 180 ? 2.236 1.075 13.923 1.00 92.88 180 GLY A O 1
ATOM 1388 N N . LYS A 1 181 ? 2.752 -0.675 15.228 1.00 93.94 181 LYS A N 1
ATOM 1389 C CA . LYS A 1 181 ? 3.998 -0.105 15.769 1.00 93.94 181 LYS A CA 1
ATOM 1390 C C . LYS A 1 181 ? 5.013 0.246 14.686 1.00 93.94 181 LYS A C 1
ATOM 1392 O O . LYS A 1 181 ? 5.645 1.295 14.756 1.00 93.94 181 LYS A O 1
ATOM 1397 N N . ARG A 1 182 ? 5.140 -0.596 13.652 1.00 92.88 182 ARG A N 1
ATOM 1398 C CA . ARG A 1 182 ? 5.981 -0.288 12.485 1.00 92.88 182 ARG A CA 1
ATOM 1399 C C . ARG A 1 182 ? 5.545 1.022 11.829 1.00 92.88 182 ARG A C 1
ATOM 1401 O O . ARG A 1 182 ? 6.407 1.829 11.499 1.00 92.88 182 ARG A O 1
ATOM 1408 N N . VAL A 1 183 ? 4.243 1.233 11.635 1.00 92.75 183 VAL A N 1
ATOM 1409 C CA . VAL A 1 183 ? 3.744 2.468 11.012 1.00 92.75 183 VAL A CA 1
ATOM 1410 C C . VAL A 1 183 ? 4.078 3.686 11.870 1.00 92.75 183 VAL A C 1
ATOM 1412 O O . VAL A 1 183 ? 4.525 4.691 11.333 1.00 92.75 183 VAL A O 1
ATOM 1415 N N . LEU A 1 184 ? 3.922 3.586 13.192 1.00 91.81 184 LEU A N 1
ATOM 1416 C CA . LEU A 1 184 ? 4.230 4.685 14.116 1.00 91.81 184 LEU A CA 1
ATOM 1417 C C . LEU A 1 184 ? 5.720 5.051 14.159 1.00 91.81 184 LEU A C 1
ATOM 1419 O O . LEU A 1 184 ? 6.063 6.193 14.436 1.00 91.81 184 LEU A O 1
ATOM 1423 N N . SER A 1 185 ? 6.605 4.097 13.861 1.00 85.75 185 SER A N 1
ATOM 1424 C CA . SER A 1 185 ? 8.053 4.336 13.803 1.00 85.75 185 SER A CA 1
ATOM 1425 C C . SER A 1 185 ? 8.544 5.004 12.511 1.00 85.75 185 SER A C 1
ATOM 1427 O O . SER A 1 185 ? 9.727 5.324 12.409 1.00 85.75 185 SER A O 1
ATOM 1429 N N . GLN A 1 186 ? 7.676 5.188 11.510 1.00 76.00 186 GLN A N 1
ATOM 1430 C CA . GLN A 1 186 ? 8.044 5.863 10.265 1.00 76.00 186 GLN A CA 1
ATOM 1431 C C . GLN A 1 186 ? 7.920 7.386 10.443 1.00 76.00 186 GLN A C 1
ATOM 1433 O O . GLN A 1 186 ? 6.907 7.843 10.974 1.00 76.00 186 GLN A O 1
ATOM 1438 N N . PRO A 1 187 ? 8.923 8.179 10.019 1.00 60.50 187 PRO A N 1
ATOM 1439 C CA . PRO A 1 187 ? 8.796 9.632 10.011 1.00 60.50 187 PRO A CA 1
ATOM 1440 C C . PRO A 1 187 ? 7.681 10.050 9.043 1.00 60.50 187 PRO A C 1
ATOM 1442 O O . PRO A 1 187 ? 7.538 9.444 7.978 1.00 60.50 187 PRO A O 1
ATOM 1445 N N . ALA A 1 188 ? 6.896 11.050 9.453 1.00 54.47 188 ALA A N 1
ATOM 1446 C CA . ALA A 1 188 ? 5.872 11.685 8.623 1.00 54.47 188 ALA A CA 1
ATOM 1447 C C . ALA A 1 188 ? 6.488 12.438 7.436 1.00 54.47 188 ALA A C 1
ATOM 1449 O O . ALA A 1 188 ? 7.606 12.986 7.601 1.00 54.47 188 ALA A O 1
#

Secondary structure (DSSP, 8-state):
-HHHHHHHHHHHHHHHHHHHHHHHHHHHHHHHHHHHHHHHHHHHHHHHHHHHHHHHHHHHHHHHHHHHHHHHHHHHHHHTT-HHHHHHHHHHH-S-SSHHHHHHHHHH-TTS-HHHHHHHHIIIIIHHHHHHHHHHHHHT--HHHHHHHTT--HHHHHHHHHHHHHHTSB-TTS-B-HHHHHHHTS--

Foldseek 3Di:
DVVVVVVVVVVVVVVVVVVVVVVVVVVVVVVVVVVVVVVVVVVVVVVVVVVVVVVVVVVVVVVLVVVLLVLLLLLLVVLVPPPVSQVVLCVVQVDGRFQVSLVSSVVVRVVDDPVVSLVSNLCSQQNPLNLQLQVCVQVPDDLVVSCVVSVHDSVVSVSSLVSCCRSQQADPSRHGDVSVVVSNPDDD

Sequence (188 aa):
MELLSLWLALALVAALGLAAERGAAARRLSRRKRELEEEVRALSEMNEMLSENLSRKVGRSEGVLAEFVRDLERLRTAIAGSGVCEKILKKKYRLEVGGGMLRRIFEAYPSLGLLTKQQLADEILVGELGRQIMRELEEGANVEEISGAVEAPLAVVKGQIRRLQLLGYLDGTLKPTPSGKRVLSQPA